Protein AF-A0A8S9BD36-F1 (afdb_monomer)

Structure (mmCIF, N/CA/C/O backbone):
data_AF-A0A8S9BD36-F1
#
_entry.id   AF-A0A8S9BD36-F1
#
loop_
_atom_site.group_PDB
_atom_site.id
_atom_site.type_symbol
_atom_site.label_atom_id
_atom_site.label_alt_id
_atom_site.label_comp_id
_atom_site.label_asym_id
_atom_site.label_entity_id
_atom_site.label_seq_id
_atom_site.pdbx_PDB_ins_code
_atom_site.Cartn_x
_atom_site.Cartn_y
_atom_site.Cartn_z
_atom_site.occupancy
_atom_site.B_iso_or_equiv
_atom_site.auth_seq_id
_atom_site.auth_comp_id
_atom_site.auth_asym_id
_atom_site.auth_atom_id
_atom_site.pdbx_PDB_model_num
ATOM 1 N N . MET A 1 1 ? -3.214 -12.493 -10.669 1.00 95.31 1 MET A N 1
ATOM 2 C CA . MET A 1 1 ? -3.649 -11.275 -11.390 1.00 95.31 1 MET A CA 1
ATOM 3 C C . MET A 1 1 ? -2.400 -10.471 -11.680 1.00 95.31 1 MET A C 1
ATOM 5 O O . MET A 1 1 ? -1.773 -10.059 -10.720 1.00 95.31 1 MET A O 1
ATOM 9 N N . GLY A 1 2 ? -1.990 -10.331 -12.939 1.00 96.06 2 GLY A N 1
ATOM 10 C CA . GLY A 1 2 ? -0.708 -9.710 -13.291 1.00 96.06 2 GLY A CA 1
ATOM 11 C C . GLY A 1 2 ? -0.803 -8.837 -14.532 1.00 96.06 2 GLY A C 1
ATOM 12 O O . GLY A 1 2 ? -1.878 -8.707 -15.117 1.00 96.06 2 GLY A O 1
ATOM 13 N N . VAL A 1 3 ? 0.332 -8.258 -14.896 1.00 98.19 3 VAL A N 1
ATOM 14 C CA . VAL A 1 3 ? 0.498 -7.341 -16.030 1.00 98.19 3 VAL A CA 1
ATOM 15 C C . VAL A 1 3 ? 1.067 -8.064 -17.254 1.00 98.19 3 VAL A C 1
ATOM 17 O O . VAL A 1 3 ? 1.580 -9.180 -17.141 1.00 98.19 3 VAL A O 1
ATOM 20 N N . ASP A 1 4 ? 1.010 -7.441 -18.430 1.00 98.25 4 ASP A N 1
ATOM 21 C CA . ASP A 1 4 ? 1.787 -7.923 -19.574 1.00 98.25 4 ASP A CA 1
ATOM 22 C C . ASP A 1 4 ? 3.290 -7.755 -19.314 1.00 98.25 4 ASP A C 1
ATOM 24 O O . ASP A 1 4 ? 3.769 -6.650 -19.064 1.00 98.25 4 ASP A O 1
ATOM 28 N N . TYR A 1 5 ? 4.042 -8.843 -19.460 1.00 98.19 5 TYR A N 1
ATOM 29 C CA . TYR A 1 5 ? 5.500 -8.886 -19.316 1.00 98.19 5 TYR A CA 1
ATOM 30 C C . TYR A 1 5 ? 6.206 -9.412 -20.575 1.00 98.19 5 TYR A C 1
ATOM 32 O O . TYR A 1 5 ? 7.366 -9.823 -20.531 1.00 98.19 5 TYR A O 1
ATOM 40 N N . THR A 1 6 ? 5.521 -9.401 -21.722 1.00 98.25 6 THR A N 1
ATOM 41 C CA . THR A 1 6 ? 6.050 -9.938 -22.987 1.00 98.25 6 THR A CA 1
ATOM 42 C C . THR A 1 6 ? 6.105 -8.913 -24.115 1.00 98.25 6 THR A C 1
ATOM 44 O O . THR A 1 6 ? 7.008 -8.985 -24.951 1.00 98.25 6 THR A O 1
ATOM 47 N N . THR A 1 7 ? 5.202 -7.929 -24.138 1.00 97.69 7 THR A N 1
ATOM 48 C CA . THR A 1 7 ? 5.108 -6.984 -25.258 1.00 97.69 7 THR A CA 1
ATOM 49 C C . THR A 1 7 ? 6.071 -5.814 -25.090 1.00 97.69 7 THR A C 1
ATOM 51 O O . THR A 1 7 ? 6.016 -5.064 -24.110 1.00 97.69 7 THR A O 1
ATOM 54 N N . VAL A 1 8 ? 6.944 -5.628 -26.082 1.00 97.56 8 VAL A N 1
ATOM 55 C CA . VAL A 1 8 ? 7.723 -4.394 -26.248 1.00 97.56 8 VAL A CA 1
ATOM 56 C C . VAL A 1 8 ? 6.816 -3.338 -26.875 1.00 97.56 8 VAL A C 1
ATOM 58 O O . VAL A 1 8 ? 6.211 -3.577 -27.921 1.00 97.56 8 VAL A O 1
ATOM 61 N N . LEU A 1 9 ? 6.729 -2.170 -26.247 1.00 97.19 9 LEU A N 1
ATOM 62 C CA . LEU A 1 9 ? 5.892 -1.057 -26.689 1.00 97.19 9 LEU A CA 1
ATOM 63 C C . LEU A 1 9 ? 6.740 0.056 -27.310 1.00 97.19 9 LEU A C 1
ATOM 65 O O . LEU A 1 9 ? 7.943 0.145 -27.087 1.00 97.19 9 LEU A O 1
ATOM 69 N N . ASN A 1 10 ? 6.094 0.942 -28.069 1.00 94.44 10 ASN A N 1
ATOM 70 C CA . ASN A 1 10 ? 6.698 2.209 -28.472 1.00 94.44 10 ASN A CA 1
ATOM 71 C C . ASN A 1 10 ? 6.536 3.224 -27.321 1.00 94.44 10 ASN A C 1
ATOM 73 O O . ASN A 1 10 ? 5.391 3.589 -27.040 1.00 94.44 10 ASN A O 1
ATOM 77 N N . PRO A 1 11 ? 7.622 3.745 -26.713 1.00 89.38 11 PRO A N 1
ATOM 78 C CA . PRO A 1 11 ? 7.540 4.723 -25.620 1.00 89.38 11 PRO A CA 1
ATOM 79 C C . PRO A 1 11 ? 6.748 5.992 -25.965 1.00 89.38 11 PRO A C 1
ATOM 81 O O . PRO A 1 11 ? 6.192 6.639 -25.085 1.00 89.38 11 PRO A O 1
ATOM 84 N N . ASN A 1 12 ? 6.674 6.340 -27.253 1.00 89.12 12 ASN A N 1
ATOM 85 C CA . ASN A 1 12 ? 5.956 7.511 -27.761 1.00 89.12 12 ASN A CA 1
ATOM 86 C C . ASN A 1 12 ? 4.618 7.141 -28.429 1.00 89.12 12 ASN A C 1
ATOM 88 O O . ASN A 1 12 ? 4.004 7.971 -29.094 1.00 89.12 12 ASN A O 1
ATOM 92 N N . GLY A 1 13 ? 4.184 5.881 -28.313 1.00 84.31 13 GLY A N 1
ATOM 93 C CA . GLY A 1 13 ? 3.000 5.350 -28.992 1.00 84.31 13 GLY A CA 1
ATOM 94 C C . GLY A 1 13 ? 1.670 5.662 -28.302 1.00 84.31 13 GLY A C 1
ATOM 95 O O . GLY A 1 13 ? 0.624 5.328 -28.848 1.00 84.31 13 GLY A O 1
ATOM 96 N N . GLY A 1 14 ? 1.695 6.260 -27.106 1.00 79.75 14 GLY A N 1
ATOM 97 C CA . GLY A 1 14 ? 0.505 6.620 -26.323 1.00 79.75 14 GLY A CA 1
ATOM 98 C C . GLY A 1 14 ? -0.211 5.450 -25.633 1.00 79.75 14 GLY A C 1
ATOM 99 O O . GLY A 1 14 ? -1.039 5.688 -24.759 1.00 79.75 14 GLY A O 1
ATOM 100 N N . LEU A 1 15 ? 0.113 4.202 -25.983 1.00 86.94 15 LEU A N 1
ATOM 101 C CA . LEU A 1 15 ? -0.385 3.002 -25.307 1.00 86.94 15 LEU A CA 1
ATOM 102 C C . LEU A 1 15 ? 0.502 2.652 -24.106 1.00 86.94 15 LEU A C 1
ATOM 104 O O . LEU A 1 15 ? 1.726 2.600 -24.228 1.00 86.94 15 LEU A O 1
ATOM 108 N N . GLY A 1 16 ? -0.130 2.404 -22.958 1.00 94.94 16 GLY A N 1
ATOM 109 C CA . GLY A 1 16 ? 0.529 1.886 -21.759 1.00 94.94 16 GLY A CA 1
ATOM 110 C C . GLY A 1 16 ? 0.666 0.363 -21.779 1.00 94.94 16 GLY A C 1
ATOM 111 O O . GLY A 1 16 ? 0.081 -0.314 -22.620 1.00 94.94 16 GLY A O 1
ATOM 112 N N . ARG A 1 17 ? 1.442 -0.170 -20.831 1.00 97.38 17 ARG A N 1
ATOM 113 C CA . ARG A 1 17 ? 1.557 -1.614 -20.590 1.00 97.38 17 ARG A CA 1
ATOM 114 C C . ARG A 1 17 ? 0.242 -2.166 -20.056 1.00 97.38 17 ARG A C 1
ATOM 116 O O . ARG A 1 17 ? -0.309 -1.615 -19.104 1.00 97.38 17 ARG A O 1
ATOM 123 N N . ASP A 1 18 ? -0.233 -3.249 -20.667 1.00 98.19 18 ASP A N 1
ATOM 124 C CA . ASP A 1 18 ? -1.498 -3.872 -20.291 1.00 98.19 18 ASP A CA 1
ATOM 125 C C . ASP A 1 18 ? -1.466 -4.333 -18.830 1.00 98.19 18 ASP A C 1
ATOM 127 O O . ASP A 1 18 ? -0.523 -4.979 -18.364 1.00 98.19 18 ASP A O 1
ATOM 131 N N . SER A 1 19 ? -2.529 -3.990 -18.111 1.00 98.31 19 SER A N 1
ATOM 132 C CA . SER A 1 19 ? -2.738 -4.305 -16.703 1.00 98.31 19 SER A CA 1
ATOM 133 C C . SER A 1 19 ? -4.237 -4.335 -16.406 1.00 98.31 19 SER A C 1
ATOM 135 O O . SER A 1 19 ? -5.072 -4.113 -17.286 1.00 98.31 19 SER A O 1
ATOM 137 N N . VAL A 1 20 ? -4.597 -4.617 -15.159 1.00 97.88 20 VAL A N 1
ATOM 138 C CA . VAL A 1 20 ? -5.981 -4.629 -14.698 1.00 97.88 20 VAL A CA 1
ATOM 139 C C . VAL A 1 20 ? -6.155 -3.774 -13.452 1.00 97.88 20 VAL A C 1
ATOM 141 O O . VAL A 1 20 ? -5.286 -3.717 -12.586 1.00 97.88 20 VAL A O 1
ATOM 144 N N . ARG A 1 21 ? -7.336 -3.165 -13.355 1.00 98.44 21 ARG A N 1
ATOM 145 C CA . ARG A 1 21 ? -7.877 -2.572 -12.135 1.00 98.44 21 ARG A CA 1
ATOM 146 C C . ARG A 1 21 ? -9.173 -3.291 -11.805 1.00 98.44 21 ARG A C 1
ATOM 148 O O . ARG A 1 21 ? -10.124 -3.243 -12.584 1.00 98.44 21 ARG A O 1
ATOM 155 N N . ILE A 1 22 ? -9.203 -3.977 -10.670 1.00 98.25 22 ILE A N 1
ATOM 156 C CA . ILE A 1 22 ? -10.373 -4.715 -10.201 1.00 98.25 22 ILE A CA 1
ATOM 157 C C . ILE A 1 22 ? -10.972 -3.965 -9.024 1.00 98.25 22 ILE A C 1
ATOM 159 O O . ILE A 1 22 ? -10.307 -3.768 -8.014 1.00 98.25 22 ILE A O 1
ATOM 163 N N . THR A 1 23 ? -12.245 -3.604 -9.145 1.00 98.56 23 THR A N 1
ATOM 164 C CA . THR A 1 23 ? -13.023 -2.967 -8.081 1.00 98.56 23 THR A CA 1
ATOM 165 C C . THR A 1 23 ? -14.134 -3.907 -7.630 1.00 98.56 23 THR A C 1
ATOM 167 O O . THR A 1 23 ? -14.815 -4.529 -8.447 1.00 98.56 23 THR A O 1
ATOM 170 N N . SER A 1 24 ? -14.331 -4.037 -6.322 1.00 98.56 24 SER A N 1
ATOM 171 C CA . SER A 1 24 ? -15.411 -4.847 -5.770 1.00 98.56 24 SER A CA 1
ATOM 172 C C . SER A 1 24 ? -16.785 -4.262 -6.099 1.00 98.56 24 SER A C 1
ATOM 174 O O . SER A 1 24 ? -17.015 -3.064 -5.985 1.00 98.56 24 SER A O 1
ATOM 176 N N . ASN A 1 25 ? -17.763 -5.121 -6.392 1.00 97.56 25 ASN A N 1
ATOM 177 C CA . ASN A 1 25 ? -19.145 -4.667 -6.594 1.00 97.56 25 ASN A CA 1
ATOM 178 C C . ASN A 1 25 ? -19.765 -4.092 -5.312 1.00 97.56 25 ASN A C 1
ATOM 180 O O . ASN A 1 25 ? -20.533 -3.136 -5.358 1.00 97.56 25 ASN A O 1
ATOM 184 N N . LYS A 1 26 ? -19.450 -4.696 -4.160 1.00 97.75 26 LYS A N 1
ATOM 185 C CA . LYS A 1 26 ? -19.933 -4.238 -2.857 1.00 97.75 26 LYS A CA 1
ATOM 186 C C . LYS A 1 26 ? -19.074 -3.077 -2.358 1.00 97.75 26 LYS A C 1
ATOM 188 O O . LYS A 1 26 ? -17.865 -3.071 -2.579 1.00 97.75 26 LYS A O 1
ATOM 193 N N . ALA A 1 27 ? -19.728 -2.150 -1.668 1.00 97.25 27 ALA A N 1
ATOM 194 C CA . ALA A 1 27 ? -19.108 -1.107 -0.871 1.00 97.25 27 ALA A CA 1
ATOM 195 C C . ALA A 1 27 ? -19.310 -1.387 0.628 1.00 97.25 27 ALA A C 1
ATOM 197 O O . ALA A 1 27 ? -20.302 -2.014 1.021 1.00 97.25 27 ALA A O 1
ATOM 198 N N . TRP A 1 28 ? -18.387 -0.911 1.459 1.00 96.88 28 TRP A N 1
ATOM 199 C CA . TRP A 1 28 ? -18.411 -1.086 2.911 1.00 96.88 28 TRP A CA 1
ATOM 200 C C . TRP A 1 28 ? -18.337 0.251 3.645 1.00 96.88 28 TRP A C 1
ATOM 202 O O . TRP A 1 28 ? -17.825 1.245 3.130 1.00 96.88 28 TRP A O 1
ATOM 212 N N . ILE A 1 29 ? -18.877 0.249 4.860 1.00 95.50 29 ILE A N 1
ATOM 213 C CA . ILE A 1 29 ? -18.657 1.269 5.881 1.00 95.50 29 ILE A CA 1
ATOM 214 C C . ILE A 1 29 ? -18.262 0.506 7.133 1.00 95.50 29 ILE A C 1
ATOM 216 O O . ILE A 1 29 ? -19.005 -0.388 7.547 1.00 95.50 29 ILE A O 1
ATOM 220 N N . HIS A 1 30 ? -17.101 0.851 7.688 1.00 96.50 30 HIS A N 1
ATOM 221 C CA . HIS A 1 30 ? -16.469 0.144 8.803 1.00 96.50 30 HIS A CA 1
ATOM 222 C C . HIS A 1 30 ? -16.174 -1.332 8.512 1.00 96.50 30 HIS A C 1
ATOM 224 O O . HIS A 1 30 ? -16.516 -1.899 7.470 1.00 96.50 30 HIS A O 1
ATOM 230 N N . GLY A 1 31 ? -15.538 -1.966 9.489 1.00 96.44 31 GLY A N 1
ATOM 231 C CA . GLY A 1 31 ? -15.282 -3.395 9.512 1.00 96.44 31 GLY A CA 1
ATOM 232 C C . GLY A 1 31 ? -13.799 -3.715 9.532 1.00 96.44 31 GLY A C 1
ATOM 233 O O . GLY A 1 31 ? -12.946 -2.853 9.719 1.00 96.44 31 GLY A O 1
ATOM 234 N N . LEU A 1 32 ? -13.513 -4.996 9.358 1.00 98.50 32 LEU A N 1
ATOM 235 C CA . LEU A 1 32 ? -12.173 -5.550 9.353 1.00 98.50 32 LEU A CA 1
ATOM 236 C C . LEU A 1 32 ? -11.943 -6.255 8.020 1.00 98.50 32 LEU A C 1
ATOM 238 O O . LEU A 1 32 ? -12.581 -7.267 7.725 1.00 98.50 32 LEU A O 1
ATOM 242 N N . VAL A 1 33 ? -11.036 -5.714 7.217 1.00 98.69 33 VAL A N 1
ATOM 243 C CA . VAL A 1 33 ? -10.615 -6.276 5.934 1.00 98.69 33 VAL A CA 1
ATOM 244 C C . VAL A 1 33 ? -9.322 -7.048 6.158 1.00 98.69 33 VAL A C 1
ATOM 246 O O . VAL A 1 33 ? -8.343 -6.482 6.625 1.00 98.69 33 VAL A O 1
ATOM 249 N N . ILE A 1 34 ? -9.315 -8.340 5.838 1.00 98.88 34 ILE A N 1
ATOM 250 C CA . ILE A 1 34 ? -8.144 -9.213 5.950 1.00 98.88 34 ILE A CA 1
ATOM 251 C C . ILE A 1 34 ? -7.797 -9.745 4.568 1.00 98.88 34 ILE A C 1
ATOM 253 O O . ILE A 1 34 ? -8.598 -10.452 3.950 1.00 98.88 34 ILE A O 1
ATOM 257 N N . LEU A 1 35 ? -6.588 -9.430 4.125 1.00 98.88 35 LEU A N 1
ATOM 258 C CA . LEU A 1 35 ? -5.998 -9.889 2.882 1.00 98.88 35 LEU A CA 1
ATOM 259 C C . LEU A 1 35 ? -4.798 -10.790 3.191 1.00 98.88 35 LEU A C 1
ATOM 261 O O . LEU A 1 35 ? -3.815 -10.341 3.773 1.00 98.88 35 LEU A O 1
ATOM 265 N N . ASP A 1 36 ? -4.877 -12.048 2.769 1.00 98.81 36 ASP A N 1
ATOM 266 C CA . ASP A 1 36 ? -3.770 -13.003 2.803 1.00 98.81 36 ASP A CA 1
ATOM 267 C C . ASP A 1 36 ? -3.190 -13.148 1.390 1.00 98.81 36 ASP A C 1
ATOM 269 O O . ASP A 1 36 ? -3.896 -13.529 0.445 1.00 98.81 36 ASP A O 1
ATOM 273 N N . LEU A 1 37 ? -1.912 -12.801 1.246 1.00 98.56 37 LEU A N 1
ATOM 274 C CA . LEU A 1 37 ? -1.182 -12.800 -0.016 1.00 98.56 37 LEU A CA 1
ATOM 275 C C . LEU A 1 37 ? -0.026 -13.790 0.046 1.00 98.56 37 LEU A C 1
ATOM 277 O O . LEU A 1 37 ? 0.828 -13.714 0.928 1.00 98.56 37 LEU A O 1
ATOM 281 N N . ALA A 1 38 ? 0.054 -14.642 -0.974 1.00 98.62 38 ALA A N 1
ATOM 282 C CA . ALA A 1 38 ? 1.264 -15.399 -1.270 1.00 98.62 38 ALA A CA 1
ATOM 283 C C . ALA A 1 38 ? 2.282 -14.554 -2.058 1.00 98.62 38 ALA A C 1
ATOM 285 O O . ALA A 1 38 ? 3.480 -14.806 -1.973 1.00 98.62 38 ALA A O 1
ATOM 286 N N . HIS A 1 39 ? 1.806 -13.572 -2.834 1.00 98.81 39 HIS A N 1
ATOM 287 C CA . HIS A 1 39 ? 2.636 -12.717 -3.684 1.00 98.81 39 HIS A CA 1
ATOM 288 C C . HIS A 1 39 ? 1.939 -11.376 -3.967 1.00 98.81 39 HIS A C 1
ATOM 290 O O . HIS A 1 39 ? 0.722 -11.344 -4.174 1.00 98.81 39 HIS A O 1
ATOM 296 N N . MET A 1 40 ? 2.703 -10.292 -4.038 1.00 98.88 40 MET A N 1
ATOM 297 C CA . MET A 1 40 ? 2.297 -8.987 -4.578 1.00 98.88 40 MET A CA 1
ATOM 298 C C . MET A 1 40 ? 3.246 -8.580 -5.712 1.00 98.88 40 MET A C 1
ATOM 300 O O . MET A 1 40 ? 4.318 -9.169 -5.814 1.00 98.88 40 MET A O 1
ATOM 304 N N . PRO A 1 41 ? 2.914 -7.604 -6.570 1.00 98.75 41 PRO A N 1
ATOM 305 C CA . PRO A 1 41 ? 3.860 -7.128 -7.570 1.00 98.75 41 PRO A CA 1
ATOM 306 C C . PRO A 1 41 ? 5.204 -6.755 -6.928 1.00 98.75 41 PRO A C 1
ATOM 308 O O . PRO A 1 41 ? 5.242 -6.124 -5.871 1.00 98.75 41 PRO A O 1
ATOM 311 N N . SER A 1 42 ? 6.287 -7.246 -7.527 1.00 97.94 42 SER A N 1
ATOM 312 C CA . SER A 1 42 ? 7.647 -7.106 -7.008 1.00 97.94 42 SER A CA 1
ATOM 313 C C . SER A 1 42 ? 8.152 -5.660 -7.050 1.00 97.94 42 SER A C 1
ATOM 315 O O . SER A 1 42 ? 7.485 -4.741 -7.523 1.00 97.94 42 SER A O 1
ATOM 317 N N . THR A 1 43 ? 9.354 -5.448 -6.514 1.00 97.69 43 THR A N 1
ATOM 318 C CA . THR A 1 43 ? 10.040 -4.152 -6.521 1.00 97.69 43 THR A CA 1
ATOM 319 C C . THR A 1 43 ? 10.608 -3.863 -7.919 1.00 97.69 43 THR A C 1
ATOM 321 O O . THR A 1 43 ? 11.813 -3.975 -8.160 1.00 97.69 43 THR A O 1
ATOM 324 N N . ASP A 1 44 ? 9.717 -3.528 -8.854 1.00 96.75 44 ASP A N 1
ATOM 325 C CA . ASP A 1 44 ? 10.033 -3.354 -10.269 1.00 96.75 44 ASP A CA 1
ATOM 326 C C . ASP A 1 44 ? 10.019 -1.872 -10.661 1.00 96.75 44 ASP A C 1
ATOM 328 O O . ASP A 1 44 ? 9.030 -1.157 -10.475 1.00 96.75 44 ASP A O 1
ATOM 332 N N . CYS A 1 45 ? 11.114 -1.395 -11.259 1.00 98.56 45 CYS A N 1
ATOM 333 C CA . CYS A 1 45 ? 11.227 -0.005 -11.694 1.00 98.56 45 CYS A CA 1
ATOM 334 C C . CYS A 1 45 ? 10.105 0.391 -12.659 1.00 98.56 45 CYS A C 1
ATOM 336 O O . CYS A 1 45 ? 9.908 -0.235 -13.700 1.00 98.56 45 CYS A O 1
ATOM 338 N N . GLY A 1 46 ? 9.402 1.471 -12.322 1.00 98.44 46 GLY A N 1
ATOM 339 C CA . GLY A 1 46 ? 8.262 1.988 -13.065 1.00 98.44 46 GLY A CA 1
ATOM 340 C C . GLY A 1 46 ? 6.914 1.389 -12.672 1.00 98.44 46 GLY A C 1
ATOM 341 O O . GLY A 1 46 ? 5.902 1.925 -13.115 1.00 98.44 46 GLY A O 1
ATOM 342 N N . SER A 1 47 ? 6.873 0.335 -11.851 1.00 98.38 47 SER A N 1
ATOM 343 C CA . SER A 1 47 ? 5.621 -0.207 -11.312 1.00 98.38 47 SER A CA 1
ATOM 344 C C . SER A 1 47 ? 5.059 0.663 -10.181 1.00 98.38 47 SER A C 1
ATOM 346 O O . SER A 1 47 ? 5.806 1.317 -9.446 1.00 98.38 47 SER A O 1
ATOM 348 N N . TRP A 1 48 ? 3.732 0.661 -10.066 1.00 98.69 48 TRP A N 1
ATOM 349 C CA . TRP A 1 48 ? 2.966 1.259 -8.975 1.00 98.69 48 TRP A CA 1
ATOM 350 C C . TRP A 1 48 ? 1.762 0.357 -8.656 1.00 98.69 48 TRP A C 1
ATOM 352 O O . TRP A 1 48 ? 0.678 0.526 -9.220 1.00 98.69 48 TRP A O 1
ATOM 362 N N . PRO A 1 49 ? 1.957 -0.685 -7.836 1.00 98.75 49 PRO A N 1
ATOM 363 C CA . PRO A 1 49 ? 0.881 -1.555 -7.386 1.00 98.75 49 PRO A CA 1
ATOM 364 C C . PRO A 1 49 ? 0.174 -1.001 -6.148 1.00 98.75 49 PRO A C 1
ATOM 366 O O . PRO A 1 49 ? 0.821 -0.475 -5.239 1.00 98.75 49 PRO A O 1
ATOM 369 N N . ALA A 1 50 ? -1.143 -1.205 -6.094 1.00 98.81 50 ALA A N 1
ATOM 370 C CA . ALA A 1 50 ? -1.966 -0.791 -4.968 1.00 98.81 50 ALA A CA 1
ATOM 371 C C . ALA A 1 50 ? -3.024 -1.846 -4.589 1.00 98.81 50 ALA A C 1
ATOM 373 O O . ALA A 1 50 ? -3.715 -2.406 -5.448 1.00 98.81 50 ALA A O 1
ATOM 374 N N . PHE A 1 51 ? -3.179 -2.079 -3.283 1.00 98.94 51 PHE A N 1
ATOM 375 C CA . PHE A 1 51 ? -4.376 -2.654 -2.667 1.00 98.94 51 PHE A CA 1
ATOM 376 C C . PHE A 1 51 ? -4.960 -1.625 -1.704 1.00 98.94 51 PHE A C 1
ATOM 378 O O . PHE A 1 51 ? -4.341 -1.264 -0.701 1.00 98.94 51 PHE A O 1
ATOM 385 N N . TRP A 1 52 ? -6.156 -1.154 -2.023 1.00 98.81 52 TRP A N 1
ATOM 386 C CA . TRP A 1 52 ? -6.699 0.061 -1.436 1.00 98.81 52 TRP A CA 1
ATOM 387 C C . TRP A 1 52 ? -8.223 0.046 -1.438 1.00 98.81 52 TRP A C 1
ATOM 389 O O . TRP A 1 52 ? -8.873 -0.887 -1.924 1.00 98.81 52 TRP A O 1
ATOM 399 N N . MET A 1 53 ? -8.813 1.067 -0.832 1.00 98.69 53 MET A N 1
ATOM 400 C CA . MET A 1 53 ? -10.251 1.229 -0.725 1.00 98.69 53 MET A CA 1
ATOM 401 C C . MET A 1 53 ? -10.653 2.657 -1.066 1.00 98.69 53 MET A C 1
ATOM 403 O O . MET A 1 53 ? -10.194 3.599 -0.430 1.00 98.69 53 MET A O 1
ATOM 407 N N . MET A 1 54 ? -11.596 2.821 -1.989 1.00 97.94 54 MET A N 1
ATOM 408 C CA . MET A 1 54 ? -11.992 4.130 -2.513 1.00 97.94 54 MET A CA 1
ATOM 409 C C . MET A 1 54 ? -13.475 4.397 -2.278 1.00 97.94 54 MET A C 1
ATOM 411 O O . MET A 1 54 ? -14.315 3.574 -2.659 1.00 97.94 54 MET A O 1
ATOM 415 N N . GLY A 1 55 ? -13.792 5.537 -1.667 1.00 98.00 55 GLY A N 1
ATOM 416 C CA . GLY A 1 55 ? -15.155 6.041 -1.547 1.00 98.00 55 GLY A CA 1
ATOM 417 C C . GLY A 1 55 ? -15.618 6.801 -2.800 1.00 98.00 55 GLY A C 1
ATOM 418 O O . GLY A 1 55 ? -14.841 7.057 -3.723 1.00 98.00 55 GLY A O 1
ATOM 419 N N . PRO A 1 56 ? -16.906 7.166 -2.880 1.00 96.69 56 PRO A N 1
ATOM 420 C CA . PRO A 1 56 ? -17.441 7.935 -3.999 1.00 96.69 56 PRO A CA 1
ATOM 421 C C . PRO A 1 56 ? -16.997 9.407 -3.941 1.00 96.69 56 PRO A C 1
ATOM 423 O O . PRO A 1 56 ? -16.623 9.917 -2.891 1.00 96.69 56 PRO A O 1
ATOM 426 N N . ASN A 1 57 ? -17.126 10.138 -5.053 1.00 95.19 57 ASN A N 1
ATOM 427 C CA . ASN A 1 57 ? -16.884 11.592 -5.112 1.00 95.19 57 ASN A CA 1
ATOM 428 C C . ASN A 1 57 ? -15.501 12.010 -4.580 1.00 95.19 57 ASN A C 1
ATOM 430 O O . ASN A 1 57 ? -15.400 12.936 -3.774 1.00 95.19 57 ASN A O 1
ATOM 434 N N . TRP A 1 58 ? -14.448 11.305 -4.994 1.00 94.94 58 TRP A N 1
ATOM 435 C CA . TRP A 1 58 ? -13.080 11.586 -4.561 1.00 94.94 58 TRP A CA 1
ATOM 436 C C . TRP A 1 58 ? -12.718 13.086 -4.687 1.00 94.94 58 TRP A C 1
ATOM 438 O O . TRP A 1 58 ? -13.082 13.705 -5.695 1.00 94.94 58 TRP A O 1
ATOM 448 N N . PRO A 1 59 ? -12.042 13.689 -3.684 1.00 94.25 59 PRO A N 1
ATOM 449 C CA . PRO A 1 59 ? -11.550 13.074 -2.441 1.00 94.25 59 PRO A CA 1
ATOM 450 C C . PRO A 1 59 ? -12.561 13.121 -1.275 1.00 94.25 59 PRO A C 1
ATOM 452 O O . PRO A 1 59 ? -12.226 12.774 -0.145 1.00 94.25 59 PRO A O 1
ATOM 455 N N . ALA A 1 60 ? -13.803 13.563 -1.503 1.00 95.62 60 ALA A N 1
ATOM 456 C CA . ALA A 1 60 ? -14.781 13.788 -0.434 1.00 95.62 60 ALA A CA 1
ATOM 457 C C . ALA A 1 60 ? -15.311 12.501 0.220 1.00 95.62 60 ALA A C 1
ATOM 459 O O . ALA A 1 60 ? -15.788 12.568 1.350 1.00 95.62 60 ALA A O 1
ATOM 460 N N . GLY A 1 61 ? -15.282 11.363 -0.481 1.00 97.06 61 GLY A N 1
ATOM 461 C CA . GLY A 1 61 ? -15.583 10.044 0.092 1.00 97.06 61 GLY A CA 1
ATOM 462 C C . GLY A 1 61 ? -14.369 9.289 0.610 1.00 97.06 61 GLY A C 1
ATOM 463 O O . GLY A 1 61 ? -14.538 8.176 1.095 1.00 97.06 61 GLY A O 1
ATOM 464 N N . GLY A 1 62 ? -13.183 9.889 0.508 1.00 98.19 62 GLY A N 1
ATOM 465 C CA . GLY A 1 62 ? -11.945 9.355 1.045 1.00 98.19 62 GLY A CA 1
ATOM 466 C C . GLY A 1 62 ? -11.315 8.225 0.228 1.00 98.19 62 GLY 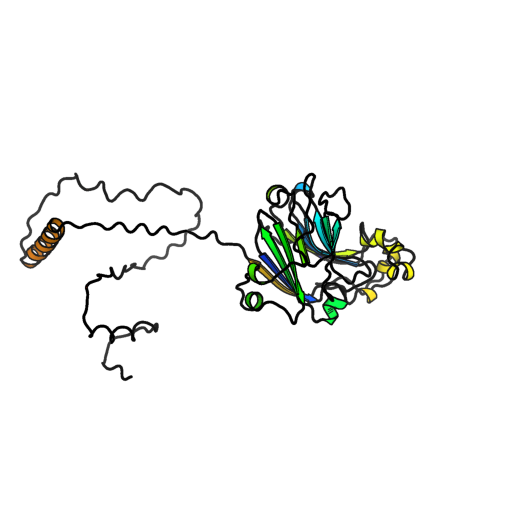A C 1
ATOM 467 O O . GLY A 1 62 ? -11.944 7.563 -0.603 1.00 98.19 62 GLY A O 1
ATOM 468 N N . GLU A 1 63 ? -10.046 7.986 0.526 1.00 98.62 63 GLU A N 1
ATOM 469 C CA . GLU A 1 63 ? -9.208 6.916 -0.012 1.00 98.62 63 GLU A CA 1
ATOM 470 C C . GLU A 1 63 ? -8.368 6.316 1.118 1.00 98.62 63 GLU A C 1
ATOM 472 O O . GLU A 1 63 ? -7.897 7.048 1.991 1.00 98.62 63 GLU A O 1
ATOM 477 N N . ILE A 1 64 ? -8.232 4.991 1.132 1.00 98.81 64 ILE A N 1
ATOM 478 C CA . ILE A 1 64 ? -7.464 4.246 2.134 1.00 98.81 64 ILE A CA 1
ATOM 479 C C . ILE A 1 64 ? -6.505 3.310 1.399 1.00 98.81 64 ILE A C 1
ATOM 481 O O . ILE A 1 64 ? -6.936 2.266 0.897 1.00 98.81 64 ILE A O 1
ATOM 485 N N . ASP A 1 65 ? -5.218 3.631 1.402 1.00 98.81 65 ASP A N 1
ATOM 486 C CA . ASP A 1 65 ? -4.181 2.825 0.761 1.00 98.81 65 ASP A CA 1
ATOM 487 C C . ASP A 1 65 ? -3.579 1.877 1.788 1.00 98.81 65 ASP A C 1
ATOM 489 O O . ASP A 1 65 ? -2.917 2.282 2.744 1.00 98.81 65 ASP A O 1
ATOM 493 N N . ILE A 1 66 ? -3.871 0.585 1.635 1.00 98.94 66 ILE A N 1
ATOM 494 C CA . ILE A 1 66 ? -3.482 -0.445 2.606 1.00 98.94 66 ILE A CA 1
ATOM 495 C C . ILE A 1 66 ? -2.114 -1.014 2.227 1.00 98.94 66 ILE A C 1
ATOM 497 O O . ILE A 1 66 ? -1.265 -1.230 3.097 1.00 98.94 66 ILE A O 1
ATOM 501 N N . ILE A 1 67 ? -1.904 -1.261 0.933 1.00 98.94 67 ILE A N 1
ATOM 502 C CA . ILE A 1 67 ? -0.610 -1.623 0.358 1.00 98.94 67 ILE A CA 1
ATOM 503 C C . ILE A 1 67 ? -0.359 -0.715 -0.836 1.00 98.94 67 ILE A C 1
ATOM 505 O O . ILE A 1 67 ? -1.113 -0.790 -1.803 1.00 98.94 67 ILE A O 1
ATOM 509 N N . GLU A 1 68 ? 0.699 0.084 -0.791 1.00 98.75 68 GLU A N 1
ATOM 510 C CA . GLU A 1 68 ? 1.082 0.965 -1.884 1.00 98.75 68 GLU A CA 1
ATOM 511 C C . GLU A 1 68 ? 2.586 1.262 -1.874 1.00 98.75 68 GLU A C 1
ATOM 513 O O . GLU A 1 68 ? 3.252 1.328 -0.836 1.00 98.75 68 GLU A O 1
ATOM 518 N N . GLY A 1 69 ? 3.136 1.432 -3.069 1.00 98.38 69 GLY A N 1
ATOM 519 C CA . GLY A 1 69 ? 4.517 1.828 -3.272 1.00 98.38 69 GLY A CA 1
ATOM 520 C C . GLY A 1 69 ? 4.837 1.959 -4.752 1.00 98.38 69 GLY A C 1
ATOM 521 O O . GLY A 1 69 ? 4.024 1.621 -5.614 1.00 98.38 69 GLY A O 1
ATOM 522 N N . VAL A 1 70 ? 6.034 2.460 -5.040 1.00 98.62 70 VAL A N 1
ATOM 523 C CA . VAL A 1 70 ? 6.489 2.714 -6.406 1.00 98.62 70 VAL A CA 1
ATOM 524 C C . VAL A 1 70 ? 7.931 2.275 -6.597 1.00 98.62 70 VAL A C 1
ATOM 526 O O . VAL A 1 70 ? 8.727 2.301 -5.657 1.00 98.62 70 VAL A O 1
ATOM 529 N N . ASN A 1 71 ? 8.293 1.966 -7.840 1.00 98.56 71 ASN A N 1
ATOM 530 C CA . ASN A 1 71 ? 9.684 1.808 -8.263 1.00 98.56 71 ASN A CA 1
ATOM 531 C C . ASN A 1 71 ? 10.481 0.828 -7.376 1.00 98.56 71 ASN A C 1
ATOM 533 O O . ASN A 1 71 ? 10.112 -0.338 -7.258 1.00 98.56 71 ASN A O 1
ATOM 537 N N . SER A 1 72 ? 11.592 1.283 -6.778 1.00 98.06 72 SER A N 1
ATOM 538 C CA . SER A 1 72 ? 12.479 0.446 -5.970 1.00 98.06 72 SER A CA 1
ATOM 539 C C . SER A 1 72 ? 12.082 0.339 -4.488 1.00 98.06 72 SER A C 1
ATOM 541 O O . SER A 1 72 ? 12.874 -0.143 -3.671 1.00 98.06 72 SER A O 1
ATOM 543 N N . ASN A 1 73 ? 10.860 0.747 -4.118 1.00 98.00 73 ASN A N 1
ATOM 544 C CA . ASN A 1 73 ? 10.372 0.624 -2.746 1.00 98.00 73 ASN A CA 1
ATOM 545 C C . ASN A 1 73 ? 10.407 -0.834 -2.259 1.00 98.00 73 ASN A C 1
ATOM 547 O O . ASN A 1 73 ? 10.002 -1.776 -2.942 1.00 98.00 73 ASN A O 1
ATOM 551 N N . THR A 1 74 ? 10.881 -1.007 -1.026 1.00 97.50 74 THR A N 1
ATOM 552 C CA . THR A 1 74 ? 11.001 -2.309 -0.338 1.00 97.50 74 THR A CA 1
ATOM 553 C C . THR A 1 74 ? 10.213 -2.365 0.969 1.00 97.50 74 THR A C 1
ATOM 555 O O . THR A 1 74 ? 10.135 -3.413 1.611 1.00 97.50 74 THR A O 1
ATOM 558 N N . VAL A 1 75 ? 9.615 -1.240 1.353 1.00 97.69 75 VAL A N 1
ATOM 559 C CA . VAL A 1 75 ? 8.713 -1.110 2.492 1.00 97.69 75 VAL A CA 1
ATOM 560 C C . VAL A 1 75 ? 7.413 -0.485 2.018 1.00 97.69 75 VAL A C 1
ATOM 562 O O . VAL A 1 75 ? 7.404 0.317 1.085 1.00 97.69 75 VAL A O 1
ATOM 565 N N . ASN A 1 76 ? 6.323 -0.879 2.659 1.00 98.75 76 ASN A N 1
ATOM 566 C CA . ASN A 1 76 ? 4.992 -0.425 2.305 1.00 98.75 76 ASN A CA 1
ATOM 567 C C . ASN A 1 76 ? 4.743 1.005 2.801 1.00 98.75 76 ASN A C 1
ATOM 569 O O . ASN A 1 76 ? 5.136 1.347 3.923 1.00 98.75 76 ASN A O 1
ATOM 573 N N . GLN A 1 77 ? 4.029 1.797 2.005 1.00 98.56 77 GLN A N 1
ATOM 574 C CA . GLN A 1 77 ? 3.424 3.049 2.443 1.00 98.56 77 GLN A CA 1
ATOM 575 C C . GLN A 1 77 ? 1.925 2.830 2.645 1.00 98.56 77 GLN A C 1
ATOM 577 O O . GLN A 1 77 ? 1.254 2.255 1.797 1.00 98.56 77 GLN A O 1
ATOM 582 N N . ILE A 1 78 ? 1.420 3.255 3.800 1.00 98.81 78 ILE A N 1
ATOM 583 C CA . ILE A 1 78 ? -0.009 3.241 4.121 1.00 98.81 78 ILE A CA 1
ATOM 584 C C . ILE A 1 78 ? -0.442 4.699 4.178 1.00 98.81 78 ILE A C 1
ATOM 586 O O . ILE A 1 78 ? 0.153 5.461 4.948 1.00 98.81 78 ILE A O 1
ATOM 590 N N . SER A 1 79 ? -1.451 5.084 3.404 1.00 98.62 79 SER A N 1
ATOM 591 C CA . SER A 1 79 ? -1.921 6.469 3.312 1.00 98.62 79 SER A CA 1
ATOM 592 C C . SER A 1 79 ? -3.433 6.596 3.407 1.00 98.62 79 SER A C 1
ATOM 594 O O . SER A 1 79 ? -4.177 5.645 3.170 1.00 98.62 79 SER A O 1
ATOM 596 N N . LEU A 1 80 ? -3.880 7.786 3.814 1.00 98.62 80 LEU A N 1
ATOM 597 C CA . LEU A 1 80 ? -5.254 8.227 3.617 1.00 98.62 80 LEU A CA 1
ATOM 598 C C . LEU A 1 80 ? -5.285 9.533 2.825 1.00 98.62 80 LEU A C 1
ATOM 600 O O . LEU A 1 80 ? -4.527 10.465 3.127 1.00 98.62 80 LEU A O 1
ATOM 604 N N . HIS A 1 81 ? -6.258 9.635 1.922 1.00 98.38 81 HIS A N 1
ATOM 605 C CA . HIS A 1 81 ? -6.591 10.869 1.216 1.00 98.38 81 HIS A CA 1
ATOM 606 C C . HIS A 1 81 ? -8.031 11.280 1.514 1.00 98.38 81 HIS A C 1
ATOM 608 O O . HIS A 1 81 ? -8.945 10.460 1.559 1.00 98.38 81 HIS A O 1
ATOM 614 N N . THR A 1 82 ? -8.227 12.570 1.757 1.00 97.81 82 THR A N 1
ATOM 615 C CA . THR A 1 82 ? -9.486 13.190 2.183 1.00 97.81 82 THR A CA 1
ATOM 616 C C . THR A 1 82 ? -9.572 14.613 1.632 1.00 97.81 82 THR A C 1
ATOM 618 O O . THR A 1 82 ? -8.595 15.167 1.123 1.00 97.81 82 THR A O 1
ATOM 621 N N . ASN A 1 83 ? -10.738 15.241 1.755 1.00 94.44 83 ASN A N 1
ATOM 622 C CA . ASN A 1 83 ? -10.847 16.699 1.713 1.00 94.44 83 ASN A CA 1
ATOM 623 C C . ASN A 1 83 ? -10.341 17.344 3.027 1.00 94.44 83 ASN A C 1
ATOM 625 O O . ASN A 1 83 ? -9.823 16.677 3.918 1.00 94.44 83 ASN A O 1
ATOM 629 N N . ASP A 1 84 ? -10.463 18.665 3.145 1.00 95.38 84 ASP A N 1
ATOM 630 C CA . ASP A 1 84 ? -9.894 19.437 4.256 1.00 95.38 84 ASP A CA 1
ATOM 631 C C . ASP A 1 84 ? -10.332 18.972 5.658 1.00 95.38 84 ASP A C 1
ATOM 633 O O . ASP A 1 84 ? -11.432 18.463 5.855 1.00 95.38 84 ASP A O 1
ATOM 637 N N . ASN A 1 85 ? -9.516 19.305 6.666 1.00 95.56 85 ASN A N 1
ATOM 638 C CA . ASN A 1 85 ? -9.772 19.093 8.105 1.00 95.56 85 ASN A CA 1
ATOM 639 C C . ASN A 1 85 ? -9.657 17.652 8.639 1.00 95.56 85 ASN A C 1
ATOM 641 O O . ASN A 1 85 ? -10.271 17.327 9.654 1.00 95.56 85 ASN A O 1
ATOM 645 N N . CYS A 1 86 ? -8.805 16.825 8.034 1.00 97.81 86 CYS A N 1
ATOM 646 C CA . CYS A 1 86 ? -8.421 15.528 8.588 1.00 97.81 86 CYS A CA 1
ATOM 647 C C . CYS A 1 86 ? -6.903 15.457 8.824 1.00 97.81 86 CYS A C 1
ATOM 649 O O . CYS A 1 86 ? -6.107 15.610 7.892 1.00 97.81 86 CYS A O 1
ATOM 651 N N . THR A 1 87 ? -6.493 15.231 10.076 1.00 98.25 87 THR A N 1
ATOM 652 C CA . THR A 1 87 ? -5.100 14.916 10.428 1.00 98.25 87 THR A CA 1
ATOM 653 C C . THR A 1 87 ? -5.001 13.726 11.377 1.00 98.25 87 THR A C 1
ATOM 655 O O . THR A 1 87 ? -5.884 13.483 12.204 1.00 98.25 87 THR A O 1
ATOM 658 N N . ILE A 1 88 ? -3.890 12.999 11.282 1.00 98.00 88 ILE A N 1
ATOM 659 C CA . ILE A 1 88 ? -3.542 11.875 12.160 1.00 98.00 88 ILE A CA 1
ATOM 660 C C . ILE A 1 88 ? -2.449 12.284 13.156 1.00 98.00 88 ILE A C 1
ATOM 662 O O . ILE A 1 88 ? -1.669 13.201 12.905 1.00 98.00 88 ILE A O 1
ATOM 666 N N . ALA A 1 89 ? -2.407 11.626 14.314 1.00 97.44 89 ALA A N 1
ATOM 667 C CA . ALA A 1 89 ? -1.550 12.007 15.436 1.00 97.44 89 ALA A CA 1
ATOM 668 C C . ALA A 1 89 ? -0.157 11.356 15.418 1.00 97.44 89 ALA A C 1
ATOM 670 O O . ALA A 1 89 ? 0.751 11.885 16.053 1.00 97.44 89 ALA A O 1
ATOM 671 N N . GLY A 1 90 ? 0.012 10.211 14.745 1.00 93.62 90 GLY A N 1
ATOM 672 C CA . GLY A 1 90 ? 1.306 9.514 14.656 1.00 93.62 90 GLY A CA 1
ATOM 673 C C . GLY A 1 90 ? 1.759 8.911 15.973 1.00 93.62 90 GLY A C 1
ATOM 674 O O . GLY A 1 90 ? 2.913 9.033 16.378 1.00 93.62 90 GLY A O 1
ATOM 675 N N . THR A 1 91 ? 0.812 8.324 16.702 1.00 95.56 91 THR A N 1
ATOM 676 C CA . THR A 1 91 ? 1.052 7.722 18.015 1.00 95.56 91 THR A CA 1
ATOM 677 C C . THR A 1 91 ? 0.448 6.327 18.069 1.00 95.56 91 THR A C 1
ATOM 679 O O . THR A 1 91 ? -0.544 6.046 17.395 1.00 95.56 91 THR A O 1
ATOM 682 N N . SER A 1 92 ? 1.031 5.454 18.896 1.00 97.06 92 SER A N 1
ATOM 683 C CA . SER A 1 92 ? 0.591 4.058 19.052 1.00 97.06 92 SER A CA 1
ATOM 684 C C . SER A 1 92 ? 0.649 3.244 17.753 1.00 97.06 92 SER A C 1
ATOM 686 O O . SER A 1 92 ? -0.257 2.469 17.458 1.00 97.06 92 SER A O 1
ATOM 688 N N . GLU A 1 93 ? 1.736 3.394 17.003 1.00 97.81 93 GLU A N 1
ATOM 689 C CA . GLU A 1 93 ? 2.024 2.652 15.774 1.00 97.81 93 GLU A CA 1
ATOM 690 C C . GLU A 1 93 ? 3.489 2.199 15.738 1.00 97.81 93 GLU A C 1
ATOM 692 O O . GLU A 1 93 ? 4.328 2.718 16.477 1.00 97.81 93 GLU A O 1
ATOM 697 N N . LEU A 1 94 ? 3.783 1.191 14.916 1.00 98.00 94 LEU A N 1
ATOM 698 C CA . LEU A 1 94 ? 5.139 0.687 14.683 1.00 98.00 94 LEU A CA 1
ATOM 699 C C . LEU A 1 94 ? 5.851 1.430 13.554 1.00 98.00 94 LEU A C 1
ATOM 701 O O . LEU A 1 94 ? 7.080 1.459 13.547 1.00 98.00 94 LEU A O 1
ATOM 705 N N . GLY A 1 95 ? 5.099 1.949 12.583 1.00 98.06 95 GLY A N 1
ATOM 706 C CA . GLY A 1 95 ? 5.622 2.636 11.411 1.00 98.06 95 GLY A CA 1
ATOM 707 C C . GLY A 1 95 ? 6.175 4.027 11.708 1.00 98.06 95 GLY A C 1
ATOM 708 O O . GLY A 1 95 ? 6.098 4.541 12.823 1.00 98.06 95 GLY A O 1
ATOM 709 N N . THR A 1 96 ? 6.765 4.623 10.678 1.00 98.06 96 THR A N 1
ATOM 710 C CA . THR A 1 96 ? 7.292 5.986 10.699 1.00 98.06 96 THR A CA 1
ATOM 711 C C . THR A 1 96 ? 6.343 6.899 9.936 1.00 98.06 96 THR A C 1
ATOM 713 O O . THR A 1 96 ? 6.197 6.770 8.719 1.00 98.06 96 THR A O 1
ATOM 716 N N . MET A 1 97 ? 5.719 7.841 10.637 1.00 97.31 97 MET A N 1
ATOM 717 C CA . MET A 1 97 ? 4.914 8.888 10.015 1.00 97.31 97 MET A CA 1
ATOM 718 C C . MET A 1 97 ? 5.752 9.761 9.073 1.00 97.31 97 MET A C 1
ATOM 720 O O . MET A 1 97 ? 6.791 10.293 9.462 1.00 97.31 97 MET A O 1
ATOM 724 N N . ILE A 1 98 ? 5.249 9.949 7.854 1.00 96.56 98 ILE A N 1
ATOM 725 C CA . ILE A 1 98 ? 5.833 10.809 6.818 1.00 96.56 98 ILE A CA 1
ATOM 726 C C . ILE A 1 98 ? 5.098 12.143 6.741 1.00 96.56 98 ILE A C 1
ATOM 728 O O . ILE A 1 98 ? 5.727 13.197 6.677 1.00 96.56 98 ILE A O 1
ATOM 732 N N . ASN A 1 99 ? 3.767 12.102 6.781 1.00 97.06 99 ASN A N 1
ATOM 733 C CA . ASN A 1 99 ? 2.921 13.287 6.737 1.00 97.06 99 ASN A CA 1
ATOM 734 C C . ASN A 1 99 ? 1.677 13.067 7.615 1.00 97.06 99 ASN A C 1
ATOM 736 O O . ASN A 1 99 ? 1.008 12.049 7.447 1.00 97.06 99 ASN A O 1
ATOM 740 N N . PRO A 1 100 ? 1.332 13.985 8.537 1.00 97.81 100 PRO A N 1
ATOM 741 C CA . PRO A 1 100 ? 0.114 13.866 9.337 1.00 97.81 100 PRO A CA 1
ATOM 742 C C . PRO A 1 100 ? -1.150 14.400 8.644 1.00 97.81 100 PRO A C 1
ATOM 744 O O . PRO A 1 100 ? -2.242 14.219 9.181 1.00 97.81 100 PRO A O 1
ATOM 747 N N . ILE A 1 101 ? -1.040 15.101 7.509 1.00 98.19 101 ILE A N 1
ATOM 748 C CA . ILE A 1 101 ? -2.160 15.821 6.879 1.00 98.19 101 ILE A CA 1
ATOM 749 C C . ILE A 1 101 ? -2.777 14.982 5.758 1.00 98.19 101 ILE A C 1
ATOM 751 O O . ILE A 1 101 ? -2.129 14.757 4.744 1.00 98.19 101 ILE A O 1
ATOM 755 N N . CYS A 1 102 ? -4.039 14.572 5.918 1.00 98.12 102 CYS A N 1
ATOM 756 C CA . CYS A 1 102 ? -4.718 13.643 5.002 1.00 98.12 102 CYS A CA 1
ATOM 757 C C . CYS A 1 102 ? -5.341 14.313 3.774 1.00 98.12 102 CYS A C 1
ATOM 759 O O . CYS A 1 102 ? -6.057 13.674 3.013 1.00 98.12 102 CYS A O 1
ATOM 761 N N . GLN A 1 103 ? -5.149 15.616 3.610 1.00 96.00 103 GLN A N 1
ATOM 762 C CA . GLN A 1 103 ? -5.785 16.388 2.549 1.00 96.00 103 GLN A CA 1
ATOM 763 C C . GLN A 1 103 ? -5.132 16.054 1.212 1.00 96.00 103 GLN A C 1
ATOM 765 O O . GLN A 1 103 ? -3.910 16.063 1.127 1.00 96.00 103 GLN A O 1
ATOM 770 N N . GLU A 1 104 ? -5.928 15.833 0.171 1.00 91.31 104 GLU A N 1
ATOM 771 C CA . GLU A 1 104 ? -5.439 15.508 -1.177 1.00 91.31 104 GLU A CA 1
ATOM 772 C C . GLU A 1 104 ? -4.467 16.557 -1.742 1.00 91.31 104 GLU A C 1
ATOM 774 O O . GLU A 1 104 ? -3.488 16.207 -2.396 1.00 91.31 104 GLU A O 1
ATOM 779 N N . SER A 1 105 ? -4.652 17.833 -1.381 1.00 89.50 105 SER A N 1
ATOM 780 C CA . SER A 1 105 ? -3.728 18.917 -1.746 1.00 89.50 105 SER A CA 1
ATOM 781 C C . SER A 1 105 ? -2.294 18.697 -1.244 1.00 89.50 105 SER A C 1
ATOM 783 O O . SER A 1 105 ? -1.350 19.303 -1.757 1.00 89.50 105 SER A O 1
ATOM 785 N N . GLN A 1 106 ? -2.119 17.840 -0.237 1.00 87.31 106 GLN A N 1
ATOM 786 C CA . GLN A 1 106 ? -0.841 17.250 0.118 1.00 87.31 106 GLN A CA 1
ATOM 787 C C . GLN A 1 106 ? -0.703 15.967 -0.700 1.00 87.31 106 GLN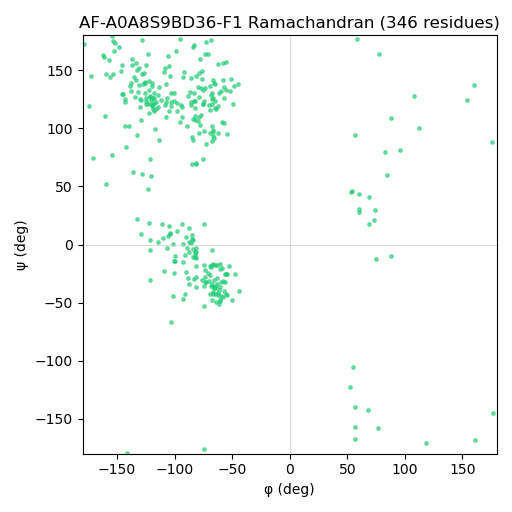 A C 1
ATOM 789 O O . GLN A 1 106 ? -1.289 14.955 -0.344 1.00 87.31 106 GLN A O 1
ATOM 794 N N . SER A 1 107 ? 0.086 15.991 -1.774 1.00 82.00 107 SER A N 1
ATOM 795 C CA . SER A 1 107 ? 0.196 14.901 -2.763 1.00 82.00 107 SER A CA 1
ATOM 796 C C . SER A 1 107 ? 0.385 13.485 -2.195 1.00 82.00 107 SER A C 1
ATOM 798 O O . SER A 1 107 ? 0.069 12.512 -2.862 1.00 82.00 107 SER A O 1
ATOM 800 N N . THR A 1 108 ? 0.942 13.354 -0.990 1.00 90.25 108 THR A N 1
ATOM 801 C CA . THR A 1 108 ? 1.201 12.068 -0.316 1.00 90.25 108 THR A CA 1
ATOM 802 C C . THR A 1 108 ? 0.036 11.608 0.573 1.00 90.25 108 THR A C 1
ATOM 804 O O . THR A 1 108 ? 0.085 10.512 1.120 1.00 90.25 108 THR A O 1
ATOM 807 N N . GLY A 1 109 ? -0.977 12.453 0.790 1.00 96.38 109 GLY A N 1
ATOM 808 C CA . GLY A 1 109 ? -1.955 12.263 1.856 1.00 96.38 109 GLY A CA 1
ATOM 809 C C . GLY A 1 109 ? -1.266 12.171 3.216 1.00 96.38 109 GLY A C 1
ATOM 810 O O . GLY A 1 109 ? -0.074 12.473 3.355 1.00 96.38 109 GLY A O 1
ATOM 811 N N . CYS A 1 110 ? -1.992 11.739 4.242 1.00 98.25 110 CYS A N 1
ATOM 812 C CA . CYS A 1 110 ? -1.345 11.411 5.501 1.00 98.25 110 CYS A CA 1
ATOM 813 C C . CYS A 1 110 ? -0.814 9.995 5.383 1.00 98.25 110 CYS A C 1
ATOM 815 O O . CYS A 1 110 ? -1.575 9.084 5.076 1.00 98.25 110 CYS A O 1
ATOM 817 N N . ALA A 1 111 ? 0.484 9.820 5.601 1.00 98.19 111 ALA A N 1
ATOM 818 C CA . ALA A 1 111 ? 1.182 8.605 5.222 1.00 98.19 111 ALA A CA 1
ATOM 819 C C . ALA A 1 111 ? 2.116 8.118 6.323 1.00 98.19 111 ALA A C 1
ATOM 821 O O . ALA A 1 111 ? 2.770 8.909 7.013 1.00 98.19 111 ALA A O 1
ATOM 822 N N . VAL A 1 112 ? 2.205 6.797 6.438 1.00 98.69 112 VAL A N 1
ATOM 823 C CA . VAL A 1 112 ? 3.071 6.075 7.367 1.00 98.69 112 VAL A CA 1
ATOM 824 C C . VAL A 1 112 ? 3.838 5.014 6.580 1.00 98.69 112 VAL A C 1
ATOM 826 O O . VAL A 1 112 ? 3.237 4.178 5.905 1.00 98.69 112 VAL A O 1
ATOM 829 N N . LEU A 1 113 ? 5.169 5.022 6.678 1.00 98.25 113 LEU A N 1
ATOM 830 C CA . LEU A 1 113 ? 6.003 3.930 6.174 1.00 98.25 113 LEU A CA 1
ATOM 831 C C . LEU A 1 113 ? 6.072 2.814 7.210 1.00 98.25 113 LEU A C 1
ATOM 833 O O . LEU A 1 113 ? 6.374 3.049 8.381 1.00 98.25 113 LEU A O 1
ATOM 837 N N . THR A 1 114 ? 5.832 1.580 6.783 1.00 98.12 114 THR A N 1
ATOM 838 C CA . THR A 1 114 ? 5.987 0.414 7.659 1.00 98.12 114 THR A CA 1
ATOM 839 C C . THR A 1 114 ? 7.449 0.243 8.073 1.00 98.12 114 THR A C 1
ATOM 841 O O . THR A 1 114 ? 8.336 0.335 7.226 1.00 98.12 114 THR A O 1
ATOM 844 N N . ASN A 1 115 ? 7.696 -0.086 9.342 1.00 96.06 115 ASN A N 1
ATOM 845 C CA . ASN A 1 115 ? 9.045 -0.388 9.841 1.00 96.06 115 ASN A CA 1
ATOM 846 C C . ASN A 1 115 ? 9.314 -1.897 9.944 1.00 96.06 115 ASN A C 1
ATOM 848 O O . ASN A 1 115 ? 10.462 -2.313 10.108 1.00 96.06 115 ASN A O 1
ATOM 852 N N . THR A 1 116 ? 8.277 -2.736 9.866 1.00 93.00 116 THR A N 1
ATOM 853 C CA . THR A 1 116 ? 8.464 -4.189 9.850 1.00 93.00 116 THR A CA 1
ATOM 854 C C . THR A 1 116 ? 9.130 -4.618 8.537 1.00 93.00 116 THR A C 1
ATOM 856 O O . THR A 1 116 ? 8.633 -4.259 7.468 1.00 93.00 116 THR A O 1
ATOM 859 N N . PRO A 1 117 ? 10.232 -5.394 8.589 1.00 91.31 117 PRO A N 1
ATOM 860 C CA . PRO A 1 117 ? 10.898 -5.894 7.390 1.00 91.31 117 PRO A CA 1
ATOM 861 C C . PRO A 1 117 ? 9.964 -6.718 6.505 1.00 91.31 117 PRO A C 1
ATOM 863 O O . PRO A 1 117 ? 9.019 -7.335 6.995 1.00 91.31 117 PRO A O 1
ATOM 866 N N . ASN A 1 118 ? 10.292 -6.808 5.216 1.00 96.12 118 ASN A N 1
ATOM 867 C CA . ASN A 1 118 ? 9.586 -7.650 4.248 1.00 96.12 118 ASN A CA 1
ATOM 868 C C . ASN A 1 118 ? 8.101 -7.295 4.089 1.00 96.12 118 ASN A C 1
ATOM 870 O O . ASN A 1 118 ? 7.289 -8.183 3.855 1.00 96.12 118 ASN A O 1
ATOM 874 N N . SER A 1 119 ? 7.725 -6.029 4.263 1.00 98.12 119 SER A N 1
ATOM 875 C CA . SER A 1 119 ? 6.329 -5.590 4.162 1.00 98.12 119 SER A CA 1
ATOM 876 C C . SER A 1 119 ? 5.861 -5.367 2.726 1.00 98.12 119 SER A C 1
ATOM 878 O O . SER A 1 119 ? 4.665 -5.376 2.471 1.00 98.12 119 SER A O 1
ATOM 880 N N . TYR A 1 120 ? 6.775 -5.203 1.770 1.00 98.81 120 TYR A N 1
ATOM 881 C CA . TYR A 1 120 ? 6.404 -4.847 0.406 1.00 98.81 120 TYR A CA 1
ATOM 882 C C . TYR A 1 120 ? 7.318 -5.469 -0.649 1.00 98.81 120 TYR A C 1
ATOM 884 O O . TYR A 1 120 ? 8.483 -5.767 -0.377 1.00 98.81 120 TYR A O 1
ATOM 892 N N . GLY A 1 121 ? 6.774 -5.636 -1.856 1.00 98.62 121 GLY A N 1
ATOM 893 C CA . GLY A 1 121 ? 7.502 -5.967 -3.076 1.00 98.62 121 GLY A CA 1
ATOM 894 C C . GLY A 1 121 ? 8.324 -7.249 -2.980 1.00 98.62 121 GLY A C 1
ATOM 895 O O . GLY A 1 121 ? 7.908 -8.249 -2.389 1.00 98.62 121 GLY A O 1
ATOM 896 N N . THR A 1 122 ? 9.530 -7.221 -3.546 1.00 98.56 122 THR A N 1
ATOM 897 C CA . THR A 1 122 ? 10.399 -8.405 -3.619 1.00 98.56 122 THR A CA 1
ATOM 898 C C . THR A 1 122 ? 10.710 -8.998 -2.233 1.00 98.56 122 THR A C 1
ATOM 900 O O . THR A 1 122 ? 10.565 -10.212 -2.072 1.00 98.56 122 THR A O 1
ATOM 903 N N . PRO A 1 123 ? 11.064 -8.209 -1.196 1.00 98.25 123 PRO A N 1
ATOM 904 C CA . PRO A 1 123 ? 11.232 -8.734 0.162 1.00 98.25 123 PRO A CA 1
ATOM 905 C C . PRO A 1 123 ? 10.003 -9.469 0.715 1.00 98.25 123 PRO A C 1
ATOM 907 O O . PRO A 1 123 ? 10.158 -10.545 1.292 1.00 98.25 123 PRO A O 1
ATOM 910 N N . PHE A 1 124 ? 8.790 -8.946 0.501 1.00 98.75 124 PHE A N 1
ATOM 911 C CA . PHE A 1 124 ? 7.547 -9.624 0.893 1.00 98.75 124 PHE A CA 1
ATOM 912 C C . PHE A 1 124 ? 7.404 -10.983 0.196 1.00 98.75 124 PHE A C 1
ATOM 914 O O . PHE A 1 124 ? 7.189 -12.006 0.850 1.00 98.75 124 PHE A O 1
ATOM 921 N N . ASN A 1 125 ? 7.608 -11.008 -1.122 1.00 98.69 125 ASN A N 1
ATOM 922 C CA . ASN A 1 125 ? 7.480 -12.214 -1.942 1.00 98.69 125 ASN A CA 1
ATOM 923 C C . ASN A 1 125 ? 8.496 -13.293 -1.538 1.00 98.69 125 ASN A C 1
ATOM 925 O O . ASN A 1 125 ? 8.139 -14.458 -1.365 1.00 98.69 125 ASN A O 1
ATOM 929 N N . THR A 1 126 ? 9.753 -12.907 -1.296 1.00 98.00 126 THR A N 1
ATOM 930 C CA . THR A 1 126 ? 10.807 -13.840 -0.846 1.00 98.00 126 THR A CA 1
ATOM 931 C C . THR A 1 126 ? 10.584 -14.387 0.566 1.00 98.00 126 THR A C 1
ATOM 933 O O . THR A 1 126 ? 11.161 -15.413 0.923 1.00 98.00 126 THR A O 1
ATOM 936 N N . ASN A 1 127 ? 9.724 -13.741 1.359 1.00 97.00 127 ASN A N 1
ATOM 937 C CA . ASN A 1 127 ? 9.333 -14.179 2.695 1.00 97.00 127 ASN A CA 1
ATOM 938 C C . ASN A 1 127 ? 8.040 -15.026 2.697 1.00 97.00 127 ASN A C 1
ATOM 940 O O . ASN A 1 127 ? 7.422 -15.205 3.746 1.00 97.00 127 ASN A O 1
ATOM 944 N N . ASN A 1 128 ? 7.631 -15.558 1.538 1.00 97.69 128 ASN A N 1
ATOM 945 C CA . ASN A 1 128 ? 6.384 -16.312 1.336 1.00 97.69 128 ASN A CA 1
ATOM 946 C C . ASN A 1 128 ? 5.116 -15.497 1.657 1.00 97.69 128 ASN A C 1
ATOM 948 O O . ASN A 1 128 ? 4.089 -16.053 2.056 1.00 97.69 128 ASN A O 1
ATOM 952 N N . GLY A 1 129 ? 5.207 -14.178 1.501 1.00 98.38 129 GLY A N 1
ATOM 953 C CA . GLY A 1 129 ? 4.125 -13.239 1.728 1.00 98.38 129 GLY A CA 1
ATOM 954 C C . GLY A 1 129 ? 3.692 -13.094 3.187 1.00 98.38 129 GLY A C 1
ATOM 955 O O . GLY A 1 129 ? 4.513 -13.071 4.112 1.00 98.38 129 GLY A O 1
ATOM 956 N N . GLY A 1 130 ? 2.387 -12.938 3.399 1.00 98.44 130 GLY A N 1
ATOM 957 C CA . GLY A 1 130 ? 1.823 -12.622 4.707 1.00 98.44 130 GLY A CA 1
ATOM 958 C C . GLY A 1 130 ? 0.414 -12.042 4.641 1.00 98.44 130 GLY A C 1
ATOM 959 O O . GLY A 1 130 ? -0.252 -12.064 3.605 1.00 98.44 130 GLY A O 1
ATOM 960 N N . VAL A 1 131 ? -0.036 -11.518 5.780 1.00 98.88 131 VAL A N 1
ATOM 961 C CA . VAL A 1 131 ? -1.387 -10.981 5.958 1.00 98.88 131 VAL A CA 1
ATOM 962 C C . VAL A 1 131 ? -1.335 -9.484 6.217 1.00 98.88 131 VAL A C 1
ATOM 964 O O . VAL A 1 131 ? -0.658 -9.028 7.137 1.00 98.88 131 VAL A O 1
ATOM 967 N N . TYR A 1 132 ? -2.120 -8.740 5.446 1.00 98.94 132 TYR A N 1
ATOM 968 C CA . TYR A 1 132 ? -2.496 -7.366 5.746 1.00 98.94 132 TYR A CA 1
ATOM 969 C C . TYR A 1 132 ? -3.905 -7.337 6.330 1.00 98.94 132 TYR A C 1
ATOM 971 O O . TYR A 1 132 ? -4.833 -7.923 5.769 1.00 98.94 132 TYR A O 1
ATOM 979 N N . ALA A 1 133 ? -4.074 -6.649 7.456 1.00 98.81 133 ALA A N 1
ATOM 980 C CA . ALA A 1 133 ? -5.373 -6.462 8.089 1.00 98.81 133 ALA A CA 1
ATOM 981 C C . ALA A 1 133 ? -5.636 -4.975 8.312 1.00 98.81 133 ALA A C 1
ATOM 983 O O . ALA A 1 133 ? -4.789 -4.284 8.870 1.00 98.81 133 ALA A O 1
ATOM 984 N N . MET A 1 134 ? -6.806 -4.494 7.902 1.00 98.75 134 MET A N 1
ATOM 985 C CA . MET A 1 134 ? -7.249 -3.120 8.109 1.00 98.75 134 MET A CA 1
ATOM 986 C C . MET A 1 134 ? -8.533 -3.117 8.937 1.00 98.75 134 MET A C 1
ATOM 988 O O . MET A 1 134 ? -9.535 -3.694 8.516 1.00 98.75 134 MET A O 1
ATOM 992 N N . GLU A 1 135 ? -8.499 -2.488 10.110 1.00 98.62 135 GLU A N 1
ATOM 993 C CA . GLU A 1 135 ? -9.683 -2.225 10.929 1.00 98.62 135 GLU A CA 1
ATOM 994 C C . GLU A 1 135 ? -10.119 -0.772 10.743 1.00 98.62 135 GLU A C 1
ATOM 996 O O . GLU A 1 135 ? -9.354 0.157 11.011 1.00 98.62 135 GLU A O 1
ATOM 1001 N N . TRP A 1 136 ? -11.368 -0.585 10.335 1.00 98.31 136 TRP A N 1
ATOM 1002 C CA . TRP A 1 136 ? -12.004 0.711 10.163 1.00 98.31 136 TRP A CA 1
ATOM 1003 C C . TRP A 1 136 ? -13.194 0.840 11.113 1.00 98.31 136 TRP A C 1
ATOM 1005 O O . TRP A 1 136 ? -14.142 0.051 11.073 1.00 98.31 136 TRP A O 1
ATOM 1015 N N . THR A 1 137 ? -13.145 1.864 11.962 1.00 97.75 137 THR A N 1
ATOM 1016 C CA . THR A 1 137 ? -14.205 2.244 12.904 1.00 97.75 137 THR A CA 1
ATOM 1017 C C . THR A 1 137 ? -14.545 3.726 12.747 1.00 97.75 137 THR A C 1
ATOM 1019 O O . THR A 1 137 ? -13.837 4.458 12.061 1.00 97.75 137 THR A O 1
ATOM 1022 N N . SER A 1 138 ? -15.554 4.209 13.472 1.00 97.25 138 SER A N 1
ATOM 1023 C CA . SER A 1 138 ? -15.849 5.646 13.563 1.00 97.25 138 SER A CA 1
ATOM 1024 C C . SER A 1 138 ? -14.720 6.502 14.146 1.00 97.25 138 SER A C 1
ATOM 1026 O O . SER A 1 138 ? -14.762 7.724 14.045 1.00 97.25 138 SER A O 1
ATOM 1028 N N . SER A 1 139 ? -13.735 5.903 14.824 1.00 97.19 139 SER A N 1
ATOM 1029 C CA . SER A 1 139 ? -12.685 6.645 15.538 1.00 97.19 139 SER A CA 1
ATOM 1030 C C . SER A 1 139 ? -11.311 6.560 14.888 1.00 97.19 139 SER A C 1
ATOM 1032 O O . SER A 1 139 ? -10.466 7.408 15.166 1.00 97.19 139 SER A O 1
ATOM 1034 N N . TYR A 1 140 ? -11.053 5.528 14.091 1.00 98.19 140 TYR A N 1
ATOM 1035 C CA . TYR A 1 140 ? -9.734 5.286 13.520 1.00 98.19 140 TYR A CA 1
ATOM 1036 C C . TYR A 1 140 ? -9.803 4.354 12.314 1.00 98.19 140 TYR A C 1
ATOM 1038 O O . TYR A 1 140 ? -10.733 3.553 12.173 1.00 98.19 140 TYR A O 1
ATOM 1046 N N . ILE A 1 141 ? -8.738 4.403 11.517 1.00 98.81 141 ILE A N 1
ATOM 1047 C CA . ILE A 1 141 ? -8.366 3.355 10.567 1.00 98.81 141 ILE A CA 1
ATOM 1048 C C . ILE A 1 141 ? -6.988 2.831 10.982 1.00 98.81 141 ILE A C 1
ATOM 1050 O O . ILE A 1 141 ? -6.055 3.607 11.177 1.00 98.81 141 ILE A O 1
ATOM 1054 N N . ARG A 1 142 ? -6.848 1.522 11.179 1.00 98.81 142 ARG A N 1
ATOM 1055 C CA . ARG A 1 142 ? -5.586 0.893 11.594 1.00 98.81 142 ARG A CA 1
ATOM 1056 C C . ARG A 1 142 ? -5.207 -0.211 10.638 1.00 98.81 142 ARG A C 1
ATOM 1058 O O . ARG A 1 142 ? -6.069 -0.991 10.248 1.00 98.81 142 ARG A O 1
ATOM 1065 N N . VAL A 1 143 ? -3.923 -0.300 10.311 1.00 98.88 143 VAL A N 1
ATOM 1066 C CA . VAL A 1 143 ? -3.400 -1.313 9.390 1.00 98.88 143 VAL A CA 1
ATOM 1067 C C . VAL A 1 143 ? -2.274 -2.093 10.056 1.00 98.88 143 VAL A C 1
ATOM 1069 O O . VAL A 1 143 ? -1.297 -1.514 10.533 1.00 98.88 143 VAL A O 1
ATOM 1072 N N . TRP A 1 144 ? -2.396 -3.416 10.067 1.00 98.88 144 TRP A N 1
ATOM 1073 C CA . TRP A 1 144 ? -1.375 -4.359 10.510 1.00 98.88 144 TRP A CA 1
ATOM 1074 C C . TRP A 1 144 ? -0.798 -5.110 9.315 1.00 98.88 144 TRP A C 1
ATOM 1076 O O . TRP A 1 144 ? -1.505 -5.414 8.355 1.00 98.88 144 TRP A O 1
ATOM 1086 N N . TYR A 1 145 ? 0.477 -5.468 9.440 1.00 98.69 145 TYR A N 1
ATOM 1087 C CA . TYR A 1 145 ? 1.143 -6.449 8.598 1.00 98.69 145 TYR A CA 1
ATOM 1088 C C . TYR A 1 145 ? 1.673 -7.569 9.493 1.00 98.69 145 TYR A C 1
ATOM 1090 O O . TYR A 1 145 ? 2.390 -7.306 10.462 1.00 98.69 145 TYR A O 1
ATOM 1098 N N . PHE A 1 146 ? 1.329 -8.807 9.151 1.00 98.50 146 PHE A N 1
ATOM 1099 C CA . PHE A 1 146 ? 1.853 -10.011 9.776 1.00 98.50 146 PHE A CA 1
ATOM 1100 C C . PHE A 1 146 ? 2.634 -10.816 8.731 1.00 98.50 146 PHE A C 1
ATOM 1102 O O . PHE A 1 146 ? 2.027 -11.278 7.758 1.00 98.50 146 PHE A O 1
ATOM 1109 N N . PRO A 1 147 ? 3.954 -11.020 8.901 1.00 97.56 147 PRO A N 1
ATOM 1110 C CA . PRO A 1 147 ? 4.702 -11.900 8.010 1.00 97.56 147 PRO A CA 1
ATOM 1111 C C . PRO A 1 147 ? 4.166 -13.332 8.113 1.00 97.56 147 PRO A C 1
ATOM 1113 O O . PRO A 1 147 ? 3.618 -13.717 9.147 1.00 97.56 147 PRO A O 1
ATOM 1116 N N . HIS A 1 148 ? 4.351 -14.134 7.060 1.00 96.12 148 HIS A N 1
ATOM 1117 C CA . HIS A 1 148 ? 3.816 -15.498 6.946 1.00 96.12 148 HIS A CA 1
ATOM 1118 C C . HIS A 1 148 ? 3.960 -16.363 8.218 1.00 96.12 148 HIS A C 1
ATOM 1120 O O . HIS A 1 148 ? 3.045 -17.088 8.603 1.00 96.12 148 HIS A O 1
ATOM 1126 N N . ASN A 1 149 ? 5.096 -16.265 8.912 1.00 94.94 149 ASN A N 1
ATOM 1127 C CA . ASN A 1 149 ? 5.411 -17.042 10.115 1.00 94.94 149 ASN A CA 1
ATOM 1128 C C . ASN A 1 149 ? 4.895 -16.441 11.440 1.00 94.94 149 ASN A C 1
ATOM 1130 O O . ASN A 1 149 ? 5.152 -17.016 12.497 1.00 94.94 149 ASN A O 1
ATOM 1134 N N . ALA A 1 150 ? 4.199 -15.305 11.405 1.00 96.44 150 ALA A N 1
ATOM 1135 C CA . ALA A 1 150 ? 3.685 -14.599 12.580 1.00 96.44 150 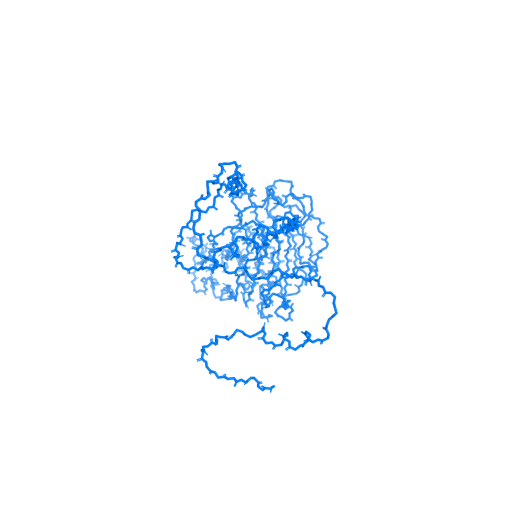ALA A CA 1
ATOM 1136 C C . ALA A 1 150 ? 2.210 -14.187 12.433 1.00 96.44 150 ALA A C 1
ATOM 1138 O O . ALA A 1 150 ? 1.757 -13.267 13.113 1.00 96.44 150 ALA A O 1
ATOM 1139 N N . ILE A 1 151 ? 1.456 -14.860 11.556 1.00 98.06 151 ILE A N 1
ATOM 1140 C CA . ILE A 1 151 ? 0.017 -14.630 11.393 1.00 98.06 151 ILE A CA 1
ATOM 1141 C C . ILE A 1 151 ? -0.712 -15.032 12.693 1.00 98.06 151 ILE A C 1
ATOM 1143 O O . ILE A 1 151 ? -0.594 -16.186 13.122 1.00 98.06 151 ILE A O 1
ATOM 1147 N N . PRO A 1 152 ? -1.481 -14.122 13.324 1.00 98.19 152 PRO A N 1
ATOM 1148 C CA . PRO A 1 152 ? -2.278 -14.434 14.504 1.00 98.19 152 PRO A CA 1
ATOM 1149 C C . PRO A 1 152 ? -3.238 -15.611 14.279 1.00 98.19 152 PRO A C 1
ATOM 1151 O O . PRO A 1 152 ? -3.957 -15.683 13.282 1.00 98.19 152 PRO A O 1
ATOM 1154 N N . SER A 1 153 ? -3.263 -16.560 15.220 1.00 97.44 153 SER A N 1
ATOM 1155 C CA . SER A 1 153 ? -4.036 -17.802 15.058 1.00 97.44 153 SER A CA 1
ATOM 1156 C C . SER A 1 153 ? -5.548 -17.581 14.940 1.00 97.44 153 SER A C 1
ATOM 1158 O O . SER A 1 153 ? -6.238 -18.352 14.282 1.00 97.44 153 SER A O 1
ATOM 1160 N N . ASP A 1 154 ? -6.067 -16.513 15.540 1.00 97.38 154 ASP A N 1
ATOM 1161 C CA . ASP A 1 154 ? -7.474 -16.120 15.482 1.00 97.38 154 ASP A CA 1
ATOM 1162 C C . ASP A 1 154 ? -7.913 -15.709 14.064 1.00 97.38 154 ASP A C 1
ATOM 1164 O O . ASP A 1 154 ? -9.050 -15.992 13.678 1.00 97.38 154 ASP A O 1
ATOM 1168 N N . ILE A 1 155 ? -7.005 -15.151 13.249 1.00 97.56 155 ILE A N 1
ATOM 1169 C CA . ILE A 1 155 ? -7.224 -14.939 11.809 1.00 97.56 155 ILE A CA 1
ATOM 1170 C C . ILE A 1 155 ? -7.376 -16.287 11.096 1.00 97.56 155 ILE A C 1
ATOM 1172 O O . ILE A 1 155 ? -8.353 -16.502 10.372 1.00 97.56 155 ILE A O 1
ATOM 1176 N N . SER A 1 156 ? -6.452 -17.218 11.343 1.00 92.81 156 SER A N 1
ATOM 1177 C CA . SER A 1 156 ? -6.459 -18.553 10.730 1.00 92.81 156 SER A CA 1
ATOM 1178 C C . SER A 1 156 ? -7.691 -19.378 11.123 1.00 92.81 156 SER A C 1
ATOM 1180 O O . SER A 1 156 ? -8.224 -20.120 10.298 1.00 92.81 156 SER A O 1
ATOM 1182 N N . PHE A 1 157 ? -8.194 -19.212 12.350 1.00 93.62 157 PHE A N 1
ATOM 1183 C CA . PHE A 1 157 ? -9.433 -19.839 12.829 1.00 93.62 157 PHE A CA 1
ATOM 1184 C C . PHE A 1 157 ? -10.714 -19.102 12.402 1.00 93.62 157 PHE A C 1
ATOM 1186 O O . PHE A 1 157 ? -11.812 -19.580 12.685 1.00 93.62 157 PHE A O 1
ATOM 1193 N N . GLY A 1 158 ? -10.604 -17.965 11.707 1.00 94.00 158 GLY A N 1
ATOM 1194 C CA . GLY A 1 158 ? -11.751 -17.209 11.199 1.00 94.00 158 GLY A CA 1
ATOM 1195 C C . GLY A 1 158 ? -12.549 -16.459 12.270 1.00 94.00 158 GLY A C 1
ATOM 1196 O O . GLY A 1 158 ? -13.706 -16.126 12.026 1.00 94.00 158 GLY A O 1
ATOM 1197 N N . ASN A 1 159 ? -11.949 -16.185 13.431 1.00 95.19 159 ASN A N 1
ATOM 1198 C CA . ASN A 1 159 ? -12.540 -15.384 14.505 1.00 95.19 159 ASN A CA 1
ATOM 1199 C C . ASN A 1 159 ? -11.574 -14.267 14.948 1.00 95.19 159 ASN A C 1
ATOM 1201 O O . ASN A 1 159 ? -11.114 -14.279 16.092 1.00 95.19 159 ASN A O 1
ATOM 1205 N N . PRO A 1 160 ? -11.209 -13.347 14.037 1.00 96.88 160 PRO A N 1
ATOM 1206 C CA . PRO A 1 160 ? -10.185 -12.344 14.296 1.00 96.88 160 PRO A CA 1
ATOM 1207 C C . PRO A 1 160 ? -10.604 -11.356 15.393 1.00 96.88 160 PRO A C 1
ATOM 1209 O O . PRO A 1 160 ? -11.737 -10.874 15.413 1.00 96.88 160 PRO A O 1
ATOM 1212 N N . ASN A 1 161 ? -9.663 -11.012 16.269 1.00 96.25 161 ASN A N 1
ATOM 1213 C CA . ASN A 1 161 ? -9.818 -10.029 17.331 1.00 96.25 161 ASN A CA 1
ATOM 1214 C C . ASN A 1 161 ? -8.618 -9.057 17.355 1.00 96.25 161 ASN A C 1
ATOM 1216 O O . ASN A 1 161 ? -7.622 -9.325 18.041 1.00 96.25 161 ASN A O 1
ATOM 1220 N N . PRO A 1 162 ? -8.737 -7.896 16.679 1.00 97.00 162 PRO A N 1
ATOM 1221 C CA . PRO A 1 162 ? -7.675 -6.892 16.601 1.00 97.00 162 PRO A CA 1
ATOM 1222 C C . PRO A 1 162 ? -7.135 -6.402 17.950 1.00 97.00 162 PRO A C 1
ATOM 1224 O O . PRO A 1 162 ? -5.968 -6.022 18.041 1.00 97.00 162 PRO A O 1
ATOM 1227 N N . ALA A 1 163 ? -7.930 -6.472 19.026 1.00 95.62 163 ALA A N 1
ATOM 1228 C CA . ALA A 1 163 ? -7.505 -6.043 20.360 1.00 95.62 163 ALA A CA 1
ATOM 1229 C C . ALA A 1 163 ? -6.294 -6.828 20.905 1.00 95.62 163 ALA A C 1
ATOM 1231 O O . ALA A 1 163 ? -5.592 -6.334 21.786 1.00 95.62 163 ALA A O 1
ATOM 1232 N N . ASN A 1 164 ? -6.032 -8.029 20.375 1.00 95.81 164 ASN A N 1
ATOM 1233 C CA . ASN A 1 164 ? -4.940 -8.901 20.811 1.00 95.81 164 ASN A CA 1
ATOM 1234 C C . ASN A 1 164 ? -3.713 -8.872 19.883 1.00 95.81 164 ASN A C 1
ATOM 1236 O O . ASN A 1 164 ? -2.748 -9.590 20.139 1.00 95.81 164 ASN A O 1
ATOM 1240 N N . TRP A 1 165 ? -3.726 -8.080 18.807 1.00 97.56 165 TRP A N 1
ATOM 1241 C CA . TRP A 1 165 ? -2.661 -8.092 17.793 1.00 97.56 165 TRP A CA 1
ATOM 1242 C C . TRP A 1 165 ? -1.481 -7.163 18.101 1.00 97.56 165 TRP A C 1
ATOM 1244 O O . TRP A 1 165 ? -0.472 -7.190 17.399 1.00 97.56 165 TRP A O 1
ATOM 1254 N N . GLY A 1 166 ? -1.582 -6.355 19.158 1.00 96.94 166 GLY A N 1
ATOM 1255 C CA . GLY A 1 166 ? -0.575 -5.353 19.496 1.00 96.94 166 GLY A CA 1
ATOM 1256 C C . GLY A 1 166 ? -0.655 -4.114 18.601 1.00 96.94 166 GLY A C 1
ATOM 1257 O O . GLY A 1 166 ? -1.706 -3.798 18.038 1.00 96.94 166 GLY A O 1
ATOM 1258 N N . LEU A 1 167 ? 0.454 -3.377 18.509 1.00 98.12 167 LEU A N 1
ATOM 1259 C CA . LEU A 1 167 ? 0.497 -2.116 17.768 1.00 98.12 167 LEU A CA 1
ATOM 1260 C C . LEU A 1 167 ? 0.368 -2.348 16.248 1.00 98.12 167 LEU A C 1
ATOM 1262 O O . LEU A 1 167 ? 1.028 -3.245 15.718 1.00 98.12 167 LEU A O 1
ATOM 1266 N N . PRO A 1 168 ? -0.442 -1.542 15.538 1.00 98.56 168 PRO A N 1
ATOM 1267 C CA . PRO A 1 168 ? -0.511 -1.566 14.080 1.00 98.56 168 PRO A CA 1
ATOM 1268 C C . PRO A 1 168 ? 0.759 -0.993 13.444 1.00 98.56 168 PRO A C 1
ATOM 1270 O O . PRO A 1 168 ? 1.524 -0.275 14.089 1.00 98.56 168 PRO A O 1
ATOM 1273 N N . GLN A 1 169 ? 0.962 -1.257 12.150 1.00 98.44 169 GLN A N 1
ATOM 1274 C CA . GLN A 1 169 ? 1.961 -0.528 11.366 1.00 98.44 169 GLN A CA 1
ATOM 1275 C C . GLN A 1 169 ? 1.594 0.949 11.247 1.00 98.44 169 GLN A C 1
ATOM 1277 O O . GLN A 1 169 ? 2.469 1.791 11.406 1.00 98.44 169 GLN A O 1
ATOM 1282 N N . ALA A 1 170 ? 0.315 1.240 11.012 1.00 98.69 170 ALA A N 1
ATOM 1283 C CA . ALA A 1 170 ? -0.204 2.596 10.938 1.00 98.69 170 ALA A CA 1
ATOM 1284 C C . ALA A 1 170 ? -1.462 2.739 11.798 1.00 98.69 170 ALA A C 1
ATOM 1286 O O . ALA A 1 170 ? -2.387 1.923 11.702 1.00 98.69 170 ALA A O 1
ATOM 1287 N N . ASN A 1 171 ? -1.495 3.778 12.629 1.00 98.56 171 ASN A N 1
ATOM 1288 C CA . ASN A 1 171 ? -2.648 4.168 13.427 1.00 98.56 171 ASN A CA 1
ATOM 1289 C C . ASN A 1 171 ? -3.179 5.520 12.942 1.00 98.56 171 ASN A C 1
ATOM 1291 O O . ASN A 1 171 ? -2.802 6.580 13.447 1.00 98.56 171 ASN A O 1
ATOM 1295 N N . MET A 1 172 ? -4.103 5.473 11.984 1.00 98.25 172 MET A N 1
ATOM 1296 C CA . MET A 1 172 ? -4.699 6.656 11.373 1.00 98.25 172 MET A CA 1
ATOM 1297 C C . MET A 1 172 ? -5.821 7.215 12.256 1.00 98.25 172 MET A C 1
ATOM 1299 O O . MET A 1 172 ? -7.014 7.106 11.966 1.00 98.25 172 MET A O 1
ATOM 1303 N N . GLN A 1 173 ? -5.415 7.776 13.391 1.00 98.25 173 GLN A N 1
ATOM 1304 C CA . GLN A 1 173 ? -6.271 8.392 14.397 1.00 98.25 173 GLN A CA 1
ATOM 1305 C C . GLN A 1 173 ? -5.711 9.766 14.761 1.00 98.25 173 GLN A C 1
ATOM 1307 O O . GLN A 1 173 ? -4.507 9.908 14.964 1.00 98.25 173 GLN A O 1
ATOM 1312 N N . GLY A 1 174 ? -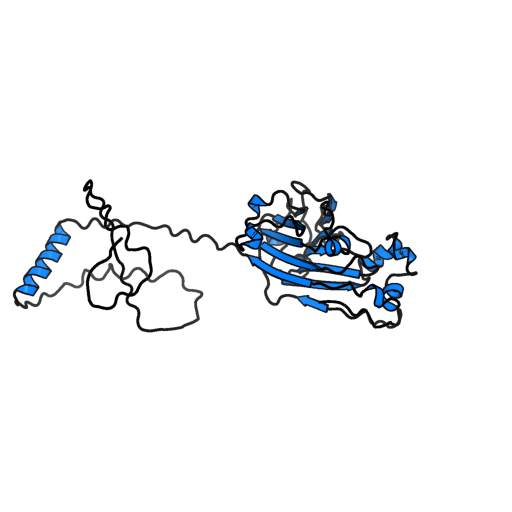6.564 10.780 14.890 1.00 97.69 174 GLY A N 1
ATOM 1313 C CA . GLY A 1 174 ? -6.134 12.131 15.249 1.00 97.69 174 GLY A CA 1
ATOM 1314 C C . GLY A 1 174 ? -7.282 13.130 15.241 1.00 97.69 174 GLY A C 1
ATOM 1315 O O . GLY A 1 174 ? -8.409 12.788 15.595 1.00 97.69 174 GLY A O 1
ATOM 1316 N N . ASN A 1 175 ? -6.998 14.368 14.834 1.00 97.81 175 ASN A N 1
ATOM 1317 C CA . ASN A 1 175 ? -8.024 15.384 14.625 1.00 97.81 175 ASN A CA 1
ATOM 1318 C C . ASN A 1 175 ? -8.676 15.182 13.251 1.00 97.81 175 ASN A C 1
ATOM 1320 O O . ASN A 1 175 ? -8.456 15.946 12.311 1.00 97.81 175 ASN A O 1
ATOM 1324 N N . CYS A 1 176 ? -9.435 14.098 13.138 1.00 97.44 176 CYS A N 1
ATOM 1325 C CA . CYS A 1 176 ? -10.145 13.718 11.933 1.00 97.44 176 CYS A CA 1
ATOM 1326 C C . CYS A 1 176 ? -11.464 13.048 12.308 1.00 97.44 176 CYS A C 1
ATOM 1328 O O . CYS A 1 176 ? -11.493 12.115 13.113 1.00 97.44 176 CYS A O 1
ATOM 1330 N N . ASN A 1 177 ? -12.560 13.515 11.716 1.00 97.75 177 ASN A N 1
ATOM 1331 C CA . ASN A 1 177 ? -13.845 12.843 11.829 1.00 97.75 177 ASN A CA 1
ATOM 1332 C C . ASN A 1 177 ? -13.931 11.745 10.762 1.00 97.75 177 ASN A C 1
ATOM 1334 O O . ASN A 1 177 ? -14.338 12.011 9.633 1.00 97.75 177 ASN A O 1
ATOM 1338 N N . ILE A 1 178 ? -13.532 10.521 11.113 1.00 98.19 178 ILE A N 1
ATOM 1339 C CA . ILE A 1 178 ? -13.452 9.404 10.160 1.00 98.19 178 ILE A CA 1
ATOM 1340 C C . ILE A 1 178 ? -14.788 9.187 9.429 1.00 98.19 178 ILE A C 1
ATOM 1342 O O . ILE A 1 178 ? -14.799 9.073 8.208 1.00 98.19 178 ILE A O 1
ATOM 1346 N N . ASP A 1 179 ? -15.924 9.237 10.127 1.00 97.38 179 ASP A N 1
ATOM 1347 C CA . ASP A 1 179 ? -17.243 9.003 9.512 1.00 97.38 179 ASP A CA 1
ATOM 1348 C C . ASP A 1 179 ? -17.693 10.112 8.551 1.00 97.38 179 ASP A C 1
ATOM 1350 O O . ASP A 1 179 ? -18.590 9.905 7.735 1.00 97.38 179 ASP A O 1
ATOM 1354 N N . GLN A 1 180 ? -17.087 11.296 8.637 1.00 97.12 180 GLN A N 1
ATOM 1355 C CA . GLN A 1 180 ? -17.348 12.383 7.697 1.00 97.12 180 GLN A CA 1
ATOM 1356 C C . GLN A 1 180 ? -16.526 12.248 6.411 1.00 97.12 180 GLN A C 1
ATOM 1358 O O . GLN A 1 180 ? -16.970 12.715 5.362 1.00 97.12 180 GLN A O 1
ATOM 1363 N N . HIS A 1 181 ? -15.340 11.647 6.496 1.00 97.69 181 HIS A N 1
ATOM 1364 C CA . HIS A 1 181 ? -14.385 11.593 5.390 1.00 97.69 181 HIS A CA 1
ATOM 1365 C C . HIS A 1 181 ? -14.382 10.261 4.645 1.00 97.69 181 HIS A C 1
ATOM 1367 O O . HIS A 1 181 ? -14.020 10.242 3.476 1.00 97.69 181 HIS A O 1
ATOM 1373 N N . PHE A 1 182 ? -14.793 9.170 5.293 1.00 98.31 182 PHE A N 1
ATOM 1374 C CA . PHE A 1 182 ? -14.743 7.826 4.728 1.00 98.31 182 PHE A CA 1
ATOM 1375 C C . PHE A 1 182 ? -16.141 7.216 4.744 1.00 98.31 182 PHE A C 1
ATOM 1377 O O . PHE A 1 182 ? -16.765 7.086 5.799 1.00 98.31 182 PHE A O 1
ATOM 1384 N N . TYR A 1 183 ? -16.662 6.841 3.576 1.00 97.25 183 TYR A N 1
ATOM 1385 C CA . TYR A 1 183 ? -17.961 6.177 3.458 1.00 97.25 183 TYR A CA 1
ATOM 1386 C C . TYR A 1 183 ? -18.093 5.433 2.130 1.00 97.25 183 TYR A C 1
ATOM 1388 O O . TYR A 1 183 ? -17.591 5.857 1.098 1.00 97.25 183 TYR A O 1
ATOM 1396 N N . GLN A 1 184 ? -18.816 4.310 2.153 1.00 96.88 184 GLN A N 1
ATOM 1397 C CA . GLN A 1 184 ? -19.148 3.511 0.969 1.00 96.88 184 GLN A CA 1
ATOM 1398 C C . GLN A 1 184 ? -17.923 3.110 0.127 1.00 96.88 184 GLN A C 1
ATOM 1400 O O . GLN A 1 184 ? -17.963 3.172 -1.101 1.00 96.88 184 GLN A O 1
ATOM 1405 N N . HIS A 1 185 ? -16.855 2.647 0.775 1.00 98.44 185 HIS A N 1
ATOM 1406 C CA . HIS A 1 185 ? -15.634 2.291 0.064 1.00 98.44 185 HIS A CA 1
ATOM 1407 C C . HIS A 1 185 ? -15.768 0.967 -0.680 1.00 98.44 185 HIS A C 1
ATOM 1409 O O . HIS A 1 185 ? -16.178 -0.038 -0.094 1.00 98.44 185 HIS A O 1
ATOM 1415 N N . GLN A 1 186 ? -15.348 0.941 -1.942 1.00 98.69 186 GLN A N 1
ATOM 1416 C CA . GLN A 1 186 ? -15.098 -0.288 -2.692 1.00 98.69 186 GLN A CA 1
ATOM 1417 C C . GLN A 1 186 ? -13.626 -0.679 -2.560 1.00 98.69 186 GLN A C 1
ATOM 1419 O O . GLN A 1 186 ? -12.752 0.180 -2.527 1.00 98.69 186 GLN A O 1
ATOM 1424 N N . ILE A 1 187 ? -13.356 -1.980 -2.503 1.00 98.81 187 ILE A N 1
ATOM 1425 C CA . ILE A 1 187 ? -12.001 -2.530 -2.479 1.00 98.81 187 ILE A CA 1
ATOM 1426 C C . ILE A 1 187 ? -11.454 -2.547 -3.904 1.00 98.81 187 ILE A C 1
ATOM 1428 O O . ILE A 1 187 ? -12.153 -2.977 -4.826 1.00 98.81 187 ILE A O 1
ATOM 1432 N N . VAL A 1 188 ? -10.206 -2.118 -4.067 1.00 98.88 188 VAL A N 1
ATOM 1433 C CA . VAL A 1 188 ? -9.518 -2.029 -5.350 1.00 98.88 188 VAL A CA 1
ATOM 1434 C C . VAL A 1 188 ? -8.180 -2.761 -5.290 1.00 98.88 188 VAL A C 1
ATOM 1436 O O . VAL A 1 188 ? -7.444 -2.670 -4.310 1.00 98.88 188 VAL A O 1
ATOM 1439 N N . PHE A 1 189 ? -7.884 -3.496 -6.358 1.00 98.88 189 PHE A N 1
ATOM 1440 C CA . PHE A 1 189 ? -6.543 -3.968 -6.682 1.00 98.88 189 PHE A CA 1
ATOM 1441 C C . PHE A 1 189 ? -6.163 -3.455 -8.059 1.00 98.88 189 PHE A C 1
ATOM 1443 O O . PHE A 1 189 ? -6.937 -3.628 -9.008 1.00 98.88 189 PHE A O 1
ATOM 1450 N N . ASP A 1 190 ? -4.962 -2.914 -8.193 1.00 98.81 190 ASP A N 1
ATOM 1451 C CA . ASP A 1 190 ? -4.395 -2.601 -9.496 1.00 98.81 190 ASP A CA 1
ATOM 1452 C C . ASP A 1 190 ? -2.865 -2.642 -9.501 1.00 98.81 190 ASP A C 1
ATOM 1454 O O . ASP A 1 190 ? -2.189 -2.894 -8.496 1.00 98.81 190 ASP A O 1
ATOM 1458 N N . THR A 1 191 ? -2.314 -2.499 -10.698 1.00 98.75 191 THR A N 1
ATOM 1459 C CA . THR A 1 191 ? -0.896 -2.234 -10.916 1.00 98.75 191 THR A CA 1
ATOM 1460 C C . THR A 1 191 ? -0.786 -1.291 -12.091 1.00 98.75 191 THR A C 1
ATOM 1462 O O . THR A 1 191 ? -0.956 -1.704 -13.237 1.00 98.75 191 THR A O 1
ATOM 1465 N N . THR A 1 192 ? -0.552 -0.017 -11.814 1.00 98.38 192 THR A N 1
ATOM 1466 C CA . THR A 1 192 ? -0.284 0.975 -12.851 1.00 98.38 192 THR A CA 1
ATOM 1467 C C . THR A 1 192 ? 1.220 1.150 -13.051 1.00 98.38 192 THR A C 1
ATOM 1469 O O . THR A 1 192 ? 2.041 0.508 -12.389 1.00 98.38 192 THR A O 1
ATOM 1472 N N . PHE A 1 193 ? 1.591 1.989 -14.014 1.00 98.50 193 PHE A N 1
ATOM 1473 C CA . PHE A 1 193 ? 2.980 2.270 -14.340 1.00 98.50 193 PHE A CA 1
ATOM 1474 C C . PHE A 1 193 ? 3.222 3.761 -14.483 1.00 98.50 193 PHE A C 1
ATOM 1476 O O . PHE A 1 193 ? 2.423 4.481 -15.086 1.00 98.50 193 PHE A O 1
ATOM 1483 N N . CYS A 1 194 ? 4.378 4.207 -14.002 1.00 97.81 194 CYS A N 1
ATOM 1484 C CA . CYS A 1 194 ? 4.797 5.599 -14.054 1.00 97.81 194 CYS A CA 1
ATOM 1485 C C . CYS A 1 194 ? 3.756 6.530 -13.411 1.00 97.81 194 CYS A C 1
ATOM 1487 O O . CYS A 1 194 ? 3.652 6.581 -12.188 1.00 97.81 194 CYS A O 1
ATOM 1489 N N . GLY A 1 195 ? 3.004 7.278 -14.218 1.00 95.50 195 GLY A N 1
ATOM 1490 C CA . GLY A 1 195 ? 1.978 8.190 -13.727 1.00 95.50 195 GLY A CA 1
ATOM 1491 C C . GLY A 1 195 ? 2.507 9.233 -12.742 1.00 95.50 195 GLY A C 1
ATOM 1492 O O . GLY A 1 195 ? 3.698 9.563 -12.720 1.00 95.50 195 GLY A O 1
ATOM 1493 N N . ASP A 1 196 ? 1.585 9.739 -11.931 1.00 95.19 196 ASP A N 1
ATOM 1494 C CA . ASP A 1 196 ? 1.807 10.900 -11.073 1.00 95.19 196 ASP A CA 1
ATOM 1495 C C . ASP A 1 196 ? 2.774 10.635 -9.920 1.00 95.19 196 ASP A C 1
ATOM 1497 O O . ASP A 1 196 ? 3.457 11.561 -9.479 1.00 95.19 196 ASP A O 1
ATOM 1501 N N . TRP A 1 197 ? 2.902 9.386 -9.463 1.00 96.88 197 TRP A N 1
ATOM 1502 C CA . TRP A 1 197 ? 3.846 9.046 -8.406 1.00 96.88 197 TRP A CA 1
ATOM 1503 C C . TRP A 1 197 ? 5.102 8.353 -8.933 1.00 96.88 197 TRP A C 1
ATOM 1505 O O . TRP A 1 197 ? 6.177 8.956 -8.894 1.00 96.88 197 TRP A O 1
ATOM 1515 N N . ALA A 1 198 ? 5.009 7.129 -9.468 1.00 97.88 198 ALA A N 1
ATOM 1516 C CA . ALA A 1 198 ? 6.200 6.376 -9.879 1.00 97.88 198 ALA A CA 1
ATOM 1517 C C . ALA A 1 198 ? 7.002 7.099 -10.974 1.00 97.88 198 ALA A C 1
ATOM 1519 O O . ALA A 1 198 ? 8.235 7.098 -10.949 1.00 97.88 198 ALA A O 1
ATOM 1520 N N . GLY A 1 199 ? 6.314 7.766 -11.904 1.00 97.69 199 GLY A N 1
ATOM 1521 C CA . GLY A 1 199 ? 6.931 8.529 -12.986 1.00 97.69 199 GLY A CA 1
ATOM 1522 C C . GLY A 1 199 ? 7.678 9.759 -12.475 1.00 97.69 199 GLY A C 1
ATOM 1523 O O . GLY A 1 199 ? 8.840 9.959 -12.826 1.00 97.69 199 GLY A O 1
ATOM 1524 N N . ASN A 1 200 ? 7.046 10.543 -11.600 1.00 97.12 200 ASN A N 1
ATOM 1525 C CA . ASN A 1 200 ? 7.658 11.741 -11.018 1.00 97.12 200 ASN A CA 1
ATOM 1526 C C . ASN A 1 200 ? 8.785 11.404 -10.025 1.00 97.12 200 ASN A C 1
ATOM 1528 O O . ASN A 1 200 ? 9.770 12.136 -9.937 1.00 97.12 200 ASN A O 1
ATOM 1532 N N . ALA A 1 201 ? 8.687 10.271 -9.324 1.00 97.12 201 ALA A N 1
ATOM 1533 C CA . ALA A 1 201 ? 9.731 9.780 -8.428 1.00 97.12 201 ALA A CA 1
ATOM 1534 C C . ALA A 1 201 ? 10.942 9.182 -9.170 1.00 97.12 201 ALA A C 1
ATOM 1536 O O . ALA A 1 201 ? 12.016 9.073 -8.580 1.00 97.12 201 ALA A O 1
ATOM 1537 N N . TRP A 1 202 ? 10.808 8.827 -10.456 1.00 98.44 202 TRP A N 1
ATOM 1538 C CA . TRP A 1 202 ? 11.833 8.115 -11.233 1.00 98.44 202 TRP A CA 1
ATOM 1539 C C . TRP A 1 202 ? 13.223 8.748 -11.144 1.00 98.44 202 TRP A C 1
ATOM 1541 O O . TRP A 1 202 ? 14.206 8.055 -10.899 1.00 98.44 202 TRP A O 1
ATOM 1551 N N . ALA A 1 203 ? 13.308 10.069 -11.327 1.00 97.88 203 ALA A N 1
ATOM 1552 C CA . ALA A 1 203 ? 14.578 10.795 -11.344 1.00 97.88 203 ALA A CA 1
ATOM 1553 C C . ALA A 1 203 ? 15.274 10.846 -9.971 1.00 97.88 203 ALA A C 1
ATOM 1555 O O . ALA A 1 203 ? 16.477 11.094 -9.905 1.00 97.88 203 ALA A O 1
ATOM 1556 N N . TYR A 1 204 ? 14.525 10.617 -8.890 1.00 97.19 204 TYR A N 1
ATOM 1557 C CA . TYR A 1 204 ? 15.011 10.636 -7.509 1.00 97.19 204 TYR A CA 1
ATOM 1558 C C . TYR A 1 204 ? 15.253 9.228 -6.953 1.00 97.19 204 TYR A C 1
ATOM 1560 O O . TYR A 1 204 ? 15.925 9.069 -5.934 1.00 97.19 204 TYR A O 1
ATOM 1568 N N . ASP A 1 205 ? 14.745 8.200 -7.631 1.00 98.19 205 ASP A N 1
ATOM 1569 C CA . ASP A 1 205 ? 14.998 6.807 -7.301 1.00 98.19 205 ASP A CA 1
ATOM 1570 C C . ASP A 1 205 ? 16.400 6.396 -7.786 1.00 98.19 205 ASP A C 1
ATOM 1572 O O . ASP A 1 205 ? 16.672 6.295 -8.985 1.00 98.19 205 ASP A O 1
ATOM 1576 N N . SER A 1 206 ? 17.311 6.146 -6.841 1.00 97.62 206 SER A N 1
ATOM 1577 C CA . SER A 1 206 ? 18.719 5.824 -7.130 1.00 97.62 206 SER A CA 1
ATOM 1578 C C . SER A 1 206 ? 18.944 4.500 -7.875 1.00 97.62 206 SER A C 1
ATOM 1580 O O . SER A 1 206 ? 20.016 4.295 -8.443 1.00 97.62 206 SER A O 1
ATOM 1582 N N . VAL A 1 207 ? 17.954 3.603 -7.886 1.00 98.06 207 VAL A N 1
ATOM 1583 C CA . VAL A 1 207 ? 18.017 2.322 -8.596 1.00 98.06 207 VAL A CA 1
ATOM 1584 C C . VAL A 1 207 ? 17.431 2.479 -9.994 1.00 98.06 207 VAL A C 1
ATOM 1586 O O . VAL A 1 207 ? 18.035 2.036 -10.973 1.00 98.06 207 VAL A O 1
ATOM 1589 N N . CYS A 1 208 ? 16.267 3.119 -10.094 1.00 98.38 208 CYS A N 1
ATOM 1590 C CA . CYS A 1 208 ? 15.493 3.185 -11.327 1.00 98.38 208 CYS A CA 1
ATOM 1591 C C . CYS A 1 208 ? 15.980 4.265 -12.289 1.00 98.38 208 CYS A C 1
ATOM 1593 O O . CYS A 1 208 ? 16.066 3.999 -13.487 1.00 98.38 208 CYS A O 1
ATOM 1595 N N . SER A 1 209 ? 16.424 5.423 -11.791 1.00 98.06 209 SER A N 1
ATOM 1596 C CA . SER A 1 209 ? 17.004 6.490 -12.627 1.00 98.06 209 SER A CA 1
ATOM 1597 C C . SER A 1 209 ? 18.187 6.026 -13.490 1.00 98.06 209 SER A C 1
ATOM 1599 O O . SER A 1 209 ? 18.436 6.584 -14.556 1.00 98.06 209 SER A O 1
ATOM 1601 N N . LEU A 1 210 ? 18.895 4.971 -13.070 1.00 98.00 210 LEU A N 1
ATOM 1602 C CA . LEU A 1 210 ? 20.020 4.381 -13.801 1.00 98.00 210 LEU A CA 1
ATOM 1603 C C . LEU A 1 210 ? 19.595 3.423 -14.926 1.00 98.00 210 LEU A C 1
ATOM 1605 O O . LEU A 1 210 ? 20.438 2.997 -15.715 1.00 98.00 210 LEU A O 1
ATOM 1609 N N . LYS A 1 211 ? 18.315 3.037 -14.989 1.00 98.12 211 LYS A N 1
ATOM 1610 C CA . LYS A 1 211 ? 17.811 2.024 -15.927 1.00 98.12 211 LYS A CA 1
ATOM 1611 C C . LYS A 1 211 ? 17.412 2.599 -17.282 1.00 98.12 211 LYS A C 1
ATOM 1613 O O . LYS A 1 211 ? 17.558 1.915 -18.289 1.00 98.12 211 LYS A O 1
ATOM 1618 N N . ALA A 1 212 ? 16.899 3.827 -17.310 1.00 97.75 212 ALA A N 1
ATOM 1619 C CA . ALA A 1 212 ? 16.491 4.523 -18.527 1.00 97.75 212 ALA A CA 1
ATOM 1620 C C . ALA A 1 212 ? 16.356 6.038 -18.279 1.00 97.75 212 ALA A C 1
ATOM 1622 O O . ALA A 1 212 ? 16.197 6.453 -17.128 1.00 97.75 212 ALA A O 1
ATOM 1623 N N . PRO A 1 213 ? 16.335 6.872 -19.341 1.00 96.69 213 PRO A N 1
ATOM 1624 C CA . PRO A 1 213 ? 16.180 8.324 -19.209 1.00 96.69 213 PRO A CA 1
ATOM 1625 C C . PRO A 1 213 ? 14.896 8.764 -18.494 1.00 96.69 213 PRO A C 1
ATOM 1627 O O . PRO A 1 213 ? 14.877 9.806 -17.848 1.00 96.69 213 PRO A O 1
ATOM 1630 N N . ASN A 1 214 ? 13.818 7.991 -18.626 1.00 96.94 214 ASN A N 1
ATOM 1631 C CA . ASN A 1 214 ? 12.553 8.209 -17.935 1.00 96.94 214 ASN A CA 1
ATOM 1632 C C . ASN A 1 214 ? 11.806 6.878 -17.759 1.00 96.94 214 ASN A C 1
ATOM 1634 O O . ASN A 1 214 ? 12.138 5.870 -18.393 1.00 96.94 214 ASN A O 1
ATOM 1638 N N . CYS A 1 215 ? 10.781 6.906 -16.909 1.00 98.00 215 CYS A N 1
ATOM 1639 C CA . CYS A 1 215 ? 9.983 5.737 -16.570 1.00 98.00 215 CYS A CA 1
ATOM 1640 C C . CYS A 1 215 ? 9.292 5.110 -17.790 1.00 98.00 215 CYS A C 1
ATOM 1642 O O . CYS A 1 215 ? 9.336 3.894 -17.969 1.00 98.00 215 CYS A O 1
ATOM 1644 N N . GLN A 1 216 ? 8.694 5.931 -18.657 1.00 97.31 216 GLN A N 1
ATOM 1645 C CA . GLN A 1 216 ? 7.919 5.468 -19.808 1.00 97.31 216 GLN A CA 1
ATOM 1646 C C . GLN A 1 216 ? 8.790 4.677 -20.787 1.00 97.31 216 GLN A C 1
ATOM 1648 O O . GLN A 1 216 ? 8.374 3.620 -21.259 1.00 97.31 216 GLN A O 1
ATOM 1653 N N . THR A 1 217 ? 10.018 5.140 -21.044 1.00 97.31 217 THR A N 1
ATOM 1654 C CA . THR A 1 217 ? 10.997 4.417 -21.865 1.00 97.31 217 THR A CA 1
ATOM 1655 C C . THR A 1 217 ? 11.325 3.055 -21.258 1.00 97.31 217 THR A C 1
ATOM 1657 O O . THR A 1 217 ? 11.251 2.049 -21.961 1.00 97.31 217 THR A O 1
ATOM 1660 N N . TYR A 1 218 ? 11.614 2.990 -19.953 1.00 98.25 218 TYR A N 1
ATOM 1661 C CA . TYR A 1 218 ? 11.927 1.713 -19.310 1.00 98.25 218 TYR A CA 1
ATOM 1662 C C . TYR A 1 218 ? 10.760 0.726 -19.391 1.00 98.25 218 TYR A C 1
ATOM 1664 O O . TYR A 1 218 ? 10.943 -0.403 -19.850 1.00 98.25 218 TYR A O 1
ATOM 1672 N N . VAL A 1 219 ? 9.562 1.164 -18.992 1.00 98.25 219 VAL A N 1
ATOM 1673 C CA . VAL A 1 219 ? 8.362 0.319 -18.965 1.00 98.25 219 VAL A CA 1
ATOM 1674 C C . VAL A 1 219 ? 8.003 -0.178 -20.360 1.00 98.25 219 VAL A C 1
ATOM 1676 O O . VAL A 1 219 ? 7.623 -1.338 -20.501 1.00 98.25 219 VAL A O 1
ATOM 1679 N N . ALA A 1 220 ? 8.142 0.651 -21.394 1.00 98.12 220 ALA A N 1
ATOM 1680 C CA . ALA A 1 220 ? 7.835 0.262 -22.765 1.00 98.12 220 ALA A CA 1
ATOM 1681 C C . ALA A 1 220 ? 8.826 -0.774 -23.324 1.00 98.12 220 ALA A C 1
ATOM 1683 O O . ALA A 1 220 ? 8.408 -1.748 -23.952 1.00 98.12 220 ALA A O 1
ATOM 1684 N N . GLU A 1 221 ? 10.123 -0.594 -23.072 1.00 97.88 221 GLU A N 1
ATOM 1685 C CA . GLU A 1 221 ? 11.185 -1.356 -23.742 1.00 97.88 221 GLU A CA 1
ATOM 1686 C C . GLU A 1 221 ? 11.624 -2.622 -22.991 1.00 97.88 221 GLU A C 1
ATOM 1688 O O . GLU A 1 221 ? 12.264 -3.488 -23.585 1.00 97.88 221 GLU A O 1
ATOM 1693 N N . ASN A 1 222 ? 11.263 -2.769 -21.709 1.00 98.31 222 ASN A N 1
ATOM 1694 C CA . ASN A 1 222 ? 11.748 -3.855 -20.845 1.00 98.31 222 ASN A CA 1
ATOM 1695 C C . ASN A 1 222 ? 10.609 -4.738 -20.298 1.00 98.31 222 ASN A C 1
ATOM 1697 O O . ASN A 1 222 ? 10.468 -4.862 -19.083 1.00 98.31 222 ASN A O 1
ATOM 1701 N N . PRO A 1 223 ? 9.795 -5.388 -21.152 1.00 98.38 223 PRO A N 1
ATOM 1702 C CA . PRO A 1 223 ? 8.641 -6.168 -20.700 1.00 98.38 223 PRO A CA 1
ATOM 1703 C C . PRO A 1 223 ? 8.9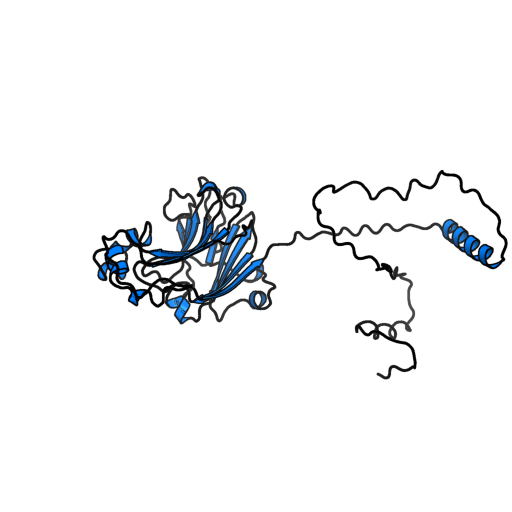92 -7.274 -19.701 1.00 98.38 223 PRO A C 1
ATOM 1705 O O . PRO A 1 223 ? 8.298 -7.443 -18.704 1.00 98.38 223 PRO A O 1
ATOM 1708 N N . ALA A 1 224 ? 10.107 -7.977 -19.919 1.00 98.50 224 ALA A N 1
ATOM 1709 C CA . ALA A 1 224 ? 10.523 -9.088 -19.065 1.00 98.50 224 ALA A CA 1
ATOM 1710 C C . ALA A 1 224 ? 10.831 -8.671 -17.614 1.00 98.50 224 ALA A C 1
ATOM 1712 O O . ALA A 1 224 ? 10.839 -9.528 -16.735 1.00 98.50 224 ALA A O 1
ATOM 1713 N N . ALA A 1 225 ? 11.056 -7.376 -17.349 1.00 98.38 225 ALA A N 1
ATOM 1714 C CA . ALA A 1 225 ? 11.247 -6.864 -15.994 1.00 98.38 225 ALA A CA 1
ATOM 1715 C C . ALA A 1 225 ? 9.978 -6.968 -15.132 1.00 98.38 225 ALA A C 1
ATOM 1717 O O . ALA A 1 225 ? 10.080 -6.888 -13.918 1.00 98.38 225 ALA A O 1
ATOM 1718 N N . PHE A 1 226 ? 8.806 -7.161 -15.742 1.00 98.75 226 PHE A N 1
ATOM 1719 C CA . PHE A 1 226 ? 7.513 -7.194 -15.055 1.00 98.75 226 PHE A CA 1
ATOM 1720 C C . PHE A 1 226 ? 6.948 -8.613 -14.916 1.00 98.75 226 PHE A C 1
ATOM 1722 O O . PHE A 1 226 ? 5.761 -8.784 -14.648 1.00 98.75 226 PHE A O 1
ATOM 1729 N N . ALA A 1 227 ? 7.776 -9.648 -15.109 1.00 98.56 227 ALA A N 1
ATOM 1730 C CA . ALA A 1 227 ? 7.349 -11.044 -14.975 1.00 98.56 227 ALA A CA 1
ATOM 1731 C C . ALA A 1 227 ? 6.818 -11.362 -13.564 1.00 98.56 227 ALA A C 1
ATOM 1733 O O . ALA A 1 227 ? 5.873 -12.137 -13.425 1.00 98.56 227 ALA A O 1
ATOM 1734 N N . ASP A 1 228 ? 7.373 -10.700 -12.544 1.00 98.25 228 ASP A N 1
ATOM 1735 C CA . ASP A 1 228 ? 6.949 -10.821 -11.147 1.00 98.25 228 ASP A CA 1
ATOM 1736 C C . ASP A 1 228 ? 5.999 -9.688 -10.702 1.00 98.25 228 ASP A C 1
ATOM 1738 O O . ASP A 1 228 ? 5.667 -9.564 -9.523 1.00 98.25 228 ASP A O 1
ATOM 1742 N N . ALA A 1 229 ? 5.476 -8.884 -11.631 1.00 98.44 229 ALA A N 1
ATOM 1743 C CA . ALA A 1 229 ? 4.482 -7.856 -11.331 1.00 98.44 229 ALA A CA 1
ATOM 1744 C C . ALA A 1 229 ? 3.062 -8.456 -11.315 1.00 98.44 229 ALA A C 1
ATOM 1746 O O . ALA A 1 229 ? 2.234 -8.223 -12.204 1.00 98.44 229 ALA A O 1
ATOM 1747 N N . TYR A 1 230 ? 2.777 -9.284 -10.305 1.00 98.81 230 TYR A N 1
ATOM 1748 C CA . TYR A 1 230 ? 1.464 -9.902 -10.126 1.00 98.81 230 TYR A CA 1
ATOM 1749 C C . TYR A 1 230 ? 1.063 -10.111 -8.659 1.00 98.81 230 TYR A C 1
ATOM 1751 O O . TYR A 1 230 ? 1.870 -10.392 -7.776 1.00 98.81 230 TYR A O 1
ATOM 1759 N N . TRP A 1 231 ? -0.245 -10.053 -8.427 1.00 98.88 231 TRP A N 1
ATOM 1760 C CA . TRP A 1 231 ? -0.909 -10.431 -7.186 1.00 98.88 231 TRP A CA 1
ATOM 1761 C C . TRP A 1 231 ? -1.275 -11.922 -7.190 1.00 98.88 231 TRP A C 1
ATOM 1763 O O . TRP A 1 231 ? -1.972 -12.398 -8.102 1.00 98.88 231 TRP A O 1
ATOM 1773 N N . MET A 1 232 ? -0.875 -12.642 -6.138 1.00 98.69 232 MET A N 1
ATOM 1774 C CA . MET A 1 232 ? -1.344 -13.988 -5.798 1.00 98.69 232 MET A CA 1
ATOM 1775 C C . MET A 1 232 ? -2.057 -13.945 -4.446 1.00 98.69 232 MET A C 1
ATOM 1777 O O . MET A 1 232 ? -1.437 -13.931 -3.384 1.00 98.69 232 MET A O 1
ATOM 1781 N N . ILE A 1 233 ? -3.385 -13.897 -4.516 1.00 98.75 233 ILE A N 1
ATOM 1782 C CA . ILE A 1 233 ? -4.272 -13.742 -3.363 1.00 98.75 233 ILE A CA 1
ATOM 1783 C C . ILE A 1 233 ? -4.716 -15.126 -2.895 1.00 98.75 233 ILE A C 1
ATOM 1785 O O . ILE A 1 233 ? -5.358 -15.847 -3.658 1.00 98.75 233 ILE A O 1
ATOM 1789 N N . ASN A 1 234 ? -4.410 -15.474 -1.643 1.00 98.44 234 ASN A N 1
ATOM 1790 C CA . ASN A 1 234 ? -4.917 -16.693 -1.014 1.00 98.44 234 ASN A CA 1
ATOM 1791 C C . ASN A 1 234 ? -6.393 -16.511 -0.650 1.00 98.44 234 ASN A C 1
ATOM 1793 O O . ASN A 1 234 ? -7.247 -17.303 -1.048 1.00 98.44 234 ASN A O 1
ATOM 1797 N N . TYR A 1 235 ? -6.705 -15.438 0.082 1.00 98.56 235 TYR A N 1
ATOM 1798 C CA . TYR A 1 235 ? -8.078 -15.011 0.330 1.00 98.56 235 TYR A CA 1
ATOM 1799 C C . TYR A 1 235 ? -8.164 -13.523 0.676 1.00 98.56 235 TYR A C 1
ATOM 1801 O O . TYR A 1 235 ? -7.226 -12.913 1.181 1.00 98.56 235 TYR A O 1
ATOM 1809 N N . LEU A 1 236 ? -9.360 -12.975 0.472 1.00 98.56 236 LEU A N 1
ATOM 1810 C CA . LEU A 1 236 ? -9.791 -11.682 0.986 1.00 98.56 236 LEU A CA 1
ATOM 1811 C C . LEU A 1 236 ? -11.084 -11.901 1.777 1.00 98.56 236 LEU A C 1
ATOM 1813 O O . LEU A 1 236 ? -12.055 -12.442 1.243 1.00 98.56 236 LEU A O 1
ATOM 1817 N N . LYS A 1 237 ? -11.102 -11.504 3.049 1.00 98.38 237 LYS A N 1
ATOM 1818 C CA . LYS A 1 237 ? -12.269 -11.617 3.933 1.00 98.38 237 LYS A CA 1
ATOM 1819 C C . LYS A 1 237 ? -12.596 -10.258 4.531 1.00 98.38 237 LYS A C 1
ATOM 1821 O O . LYS A 1 237 ? -11.700 -9.531 4.940 1.00 98.38 237 LYS A O 1
ATOM 1826 N N . VAL A 1 238 ? -13.886 -9.947 4.619 1.00 97.81 238 VAL A N 1
ATOM 1827 C CA . VAL A 1 238 ? -14.377 -8.744 5.297 1.00 97.81 238 VAL A CA 1
ATOM 1828 C C . VAL A 1 238 ? -15.304 -9.168 6.426 1.00 97.81 238 VAL A C 1
ATOM 1830 O O . VAL A 1 238 ? -16.276 -9.886 6.189 1.00 97.81 238 VAL A O 1
ATOM 1833 N N . TYR A 1 239 ? -15.003 -8.718 7.640 1.00 96.06 239 TYR A N 1
ATOM 1834 C CA . TYR A 1 239 ? -15.806 -8.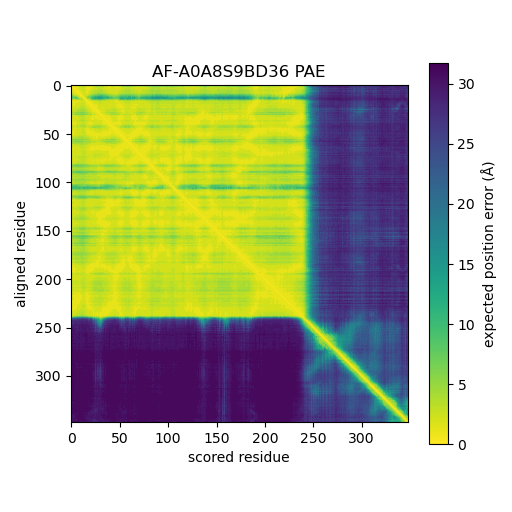933 8.836 1.00 96.06 239 TYR A CA 1
ATOM 1835 C C . TYR A 1 239 ? -16.476 -7.619 9.221 1.00 96.06 239 TYR A C 1
ATOM 1837 O O . TYR A 1 239 ? -15.863 -6.557 9.187 1.00 96.06 239 TYR A O 1
ATOM 1845 N N . THR A 1 240 ? -17.741 -7.688 9.607 1.00 89.25 240 THR A N 1
ATOM 1846 C CA . THR A 1 240 ? -18.489 -6.546 10.135 1.00 89.25 240 THR A CA 1
ATOM 1847 C C . THR A 1 240 ? -18.931 -6.887 11.543 1.00 89.25 240 THR A C 1
ATOM 1849 O O . THR A 1 240 ? -19.372 -8.014 11.786 1.00 89.25 240 THR A O 1
ATOM 1852 N N . SER A 1 241 ? -18.858 -5.932 12.466 1.00 73.56 241 SER A N 1
ATOM 1853 C CA . SER A 1 241 ? -19.476 -6.104 13.773 1.00 73.56 241 SER A CA 1
ATOM 1854 C C . SER A 1 241 ? -20.986 -6.252 13.581 1.00 73.56 241 SER A C 1
ATOM 1856 O O . SER A 1 241 ? -21.669 -5.380 13.046 1.00 73.56 241 SER A O 1
ATOM 1858 N N . VAL A 1 242 ? -21.529 -7.394 13.992 1.00 59.59 242 VAL A N 1
ATOM 1859 C CA . VAL A 1 242 ? -22.966 -7.490 14.239 1.00 59.59 242 VAL A CA 1
ATOM 1860 C C . VAL A 1 242 ? -23.218 -6.670 15.492 1.00 59.59 242 VAL A C 1
ATOM 1862 O O . VAL A 1 242 ? -22.637 -6.963 16.538 1.00 59.59 242 VAL A O 1
ATOM 1865 N N . ALA A 1 243 ? -24.048 -5.628 15.391 1.00 50.19 243 ALA A N 1
ATOM 1866 C CA . ALA A 1 243 ? -24.554 -4.947 16.572 1.00 50.19 243 ALA A CA 1
ATOM 1867 C C . ALA A 1 243 ? -25.083 -6.025 17.524 1.00 50.19 243 ALA A C 1
ATOM 1869 O O . ALA A 1 243 ? -25.926 -6.837 17.130 1.00 50.19 243 ALA A O 1
ATOM 1870 N N . ALA A 1 244 ? -24.537 -6.086 18.739 1.00 43.88 244 ALA A N 1
ATOM 1871 C CA . ALA A 1 244 ? -25.024 -7.011 19.742 1.00 43.88 244 ALA A CA 1
ATOM 1872 C C . ALA A 1 244 ? -26.503 -6.685 19.968 1.00 43.88 244 ALA A C 1
ATOM 1874 O O . ALA A 1 244 ? -26.831 -5.660 20.566 1.00 43.88 244 ALA A O 1
ATOM 1875 N N . LEU A 1 245 ? -27.401 -7.528 19.454 1.00 43.88 245 LEU A N 1
ATOM 1876 C CA . LEU A 1 245 ? -28.798 -7.504 19.851 1.00 43.88 245 LEU A CA 1
ATOM 1877 C C . LEU A 1 245 ? -28.803 -7.839 21.341 1.00 43.88 245 LEU A C 1
ATOM 1879 O O . LEU A 1 245 ? -28.721 -9.004 21.729 1.00 43.88 245 LEU A O 1
ATOM 1883 N N . GLN A 1 246 ? -28.827 -6.807 22.183 1.00 37.69 246 GLN A N 1
ATOM 1884 C CA . GLN A 1 246 ? -29.127 -6.967 23.594 1.00 37.69 246 GLN A CA 1
ATOM 1885 C C . GLN A 1 246 ? -30.583 -7.418 23.678 1.00 37.69 246 GLN A C 1
ATOM 1887 O O . GLN A 1 246 ? -31.506 -6.607 23.696 1.00 37.69 246 GLN A O 1
ATOM 1892 N N . PHE A 1 247 ? -30.802 -8.731 23.689 1.00 41.81 247 PHE A N 1
ATOM 1893 C CA . PHE A 1 247 ? -32.064 -9.284 24.146 1.00 41.81 247 PHE A CA 1
ATOM 1894 C C . PHE A 1 247 ? -32.159 -8.985 25.639 1.00 41.81 247 PHE A C 1
ATOM 1896 O O . PHE A 1 247 ? -31.582 -9.680 26.474 1.00 41.81 247 PHE A O 1
ATOM 1903 N N . GLN A 1 248 ? -32.857 -7.905 25.980 1.00 35.81 248 GLN A N 1
ATOM 1904 C CA . GLN A 1 248 ? -33.296 -7.675 27.344 1.00 35.81 248 GLN A CA 1
ATOM 1905 C C . GLN A 1 248 ? -34.434 -8.664 27.620 1.00 35.81 248 GLN A C 1
ATOM 1907 O O . GLN A 1 248 ? -35.607 -8.366 27.400 1.00 35.81 248 GLN A O 1
ATOM 1912 N N . GLU A 1 249 ? -34.066 -9.876 28.045 1.00 39.78 249 GLU A N 1
ATOM 1913 C CA . GLU A 1 249 ? -34.980 -10.882 28.596 1.00 39.78 249 GLU A CA 1
ATOM 1914 C C . GLU A 1 249 ? -35.746 -10.248 29.766 1.00 39.78 249 GLU A C 1
ATOM 1916 O O . GLU A 1 249 ? -35.268 -10.156 30.899 1.00 39.78 249 GLU A O 1
ATOM 1921 N N . SER A 1 250 ? -36.940 -9.737 29.475 1.00 39.38 250 SER A N 1
ATOM 1922 C CA . SER A 1 250 ? -37.861 -9.222 30.478 1.00 39.38 250 SER A CA 1
ATOM 1923 C C . SER A 1 250 ? -38.648 -10.410 31.020 1.00 39.38 250 SER A C 1
ATOM 1925 O O . SER A 1 250 ? -39.691 -10.772 30.479 1.00 39.38 250 SER A O 1
ATOM 1927 N N . TYR A 1 251 ? -38.141 -11.051 32.076 1.00 39.56 251 TYR A N 1
ATOM 1928 C CA . TYR A 1 251 ? -38.879 -12.093 32.791 1.00 39.56 251 TYR A CA 1
ATOM 1929 C C . TYR A 1 251 ? -40.099 -11.471 33.489 1.00 39.56 251 TYR A C 1
ATOM 1931 O O . TYR A 1 251 ? -40.019 -10.998 34.622 1.00 39.56 251 TYR A O 1
ATOM 1939 N N . TYR A 1 252 ? -41.255 -11.479 32.825 1.00 39.62 252 TYR A N 1
ATOM 1940 C CA . TYR A 1 252 ? -42.535 -11.226 33.482 1.00 39.62 252 TYR A CA 1
ATOM 1941 C C . TYR A 1 252 ? -42.917 -12.462 34.303 1.00 39.62 252 TYR A C 1
ATOM 1943 O O . TYR A 1 252 ? -43.468 -13.434 33.784 1.00 39.62 252 TYR A O 1
ATOM 1951 N N . ILE A 1 253 ? -42.631 -12.431 35.606 1.00 36.88 253 ILE A N 1
ATOM 1952 C CA . ILE A 1 253 ? -43.198 -13.387 36.561 1.00 36.88 253 ILE A CA 1
ATOM 1953 C C . ILE A 1 253 ? -44.694 -13.074 36.672 1.00 36.88 253 ILE A C 1
ATOM 1955 O O . ILE A 1 253 ? -45.110 -12.194 37.425 1.00 36.88 253 ILE A O 1
ATOM 1959 N N . PHE A 1 254 ? -45.523 -13.792 35.915 1.00 38.12 254 PHE A N 1
ATOM 1960 C CA . PHE A 1 254 ? -46.953 -13.842 36.193 1.00 38.12 254 PHE A CA 1
ATOM 1961 C C . PHE A 1 254 ? -47.138 -14.588 37.513 1.00 38.12 254 PHE A C 1
ATOM 1963 O O . PHE A 1 254 ? -47.069 -15.816 37.566 1.00 38.12 254 PHE A O 1
ATOM 1970 N N . ILE A 1 255 ? -47.372 -13.847 38.597 1.00 39.72 255 ILE A N 1
ATOM 1971 C CA . ILE A 1 255 ? -47.893 -14.424 39.835 1.00 39.72 255 ILE A CA 1
ATOM 1972 C C . ILE A 1 255 ? -49.321 -14.867 39.520 1.00 39.72 255 ILE A C 1
ATOM 1974 O O . ILE A 1 255 ? -50.283 -14.109 39.652 1.00 39.72 255 ILE A O 1
ATOM 1978 N N . VAL A 1 256 ? -49.462 -16.102 39.045 1.00 40.91 256 VAL A N 1
ATOM 1979 C CA . VAL A 1 256 ? -50.763 -16.748 38.928 1.00 40.91 256 VAL A CA 1
ATOM 1980 C C . VAL A 1 256 ? -51.245 -16.947 40.359 1.00 40.91 256 VAL A C 1
ATOM 1982 O O . VAL A 1 256 ? -50.793 -17.849 41.062 1.00 40.91 256 VAL A O 1
ATOM 1985 N N . SER A 1 257 ? -52.107 -16.045 40.834 1.00 42.16 257 SER A N 1
ATOM 1986 C CA . SER A 1 257 ? -52.721 -16.189 42.154 1.00 42.16 257 SER A CA 1
ATOM 1987 C C . SER A 1 257 ? -53.336 -17.589 42.277 1.00 42.16 257 SER A C 1
ATOM 1989 O O . SER A 1 257 ? -53.894 -18.116 41.311 1.00 42.16 257 SER A O 1
ATOM 1991 N N . ALA A 1 258 ? -53.254 -18.203 43.461 1.00 43.34 258 ALA A N 1
ATOM 1992 C CA . ALA A 1 258 ? -53.769 -19.556 43.719 1.00 43.34 258 ALA A CA 1
ATOM 1993 C C . ALA A 1 258 ? -55.253 -19.741 43.315 1.00 43.34 258 ALA A C 1
ATOM 1995 O O . ALA A 1 258 ? -55.721 -20.861 43.100 1.00 43.34 258 ALA A O 1
ATOM 1996 N N . SER A 1 259 ? -55.983 -18.635 43.161 1.00 46.50 259 SER A N 1
ATOM 1997 C CA . SER A 1 259 ? -57.346 -18.549 42.638 1.00 46.50 259 SER A CA 1
ATOM 1998 C C . SER A 1 259 ? -57.470 -18.979 41.166 1.00 46.50 259 SER A C 1
ATOM 2000 O O . SER A 1 259 ? -58.452 -19.624 40.808 1.00 46.50 259 SER A O 1
ATOM 2002 N N . PHE A 1 260 ? -56.473 -18.688 40.319 1.00 44.88 260 PHE A N 1
ATOM 2003 C CA . PHE A 1 260 ? -56.459 -19.071 38.897 1.00 44.88 260 PHE A CA 1
ATOM 2004 C C . PHE A 1 260 ? -56.168 -20.563 38.696 1.00 44.88 260 PHE A C 1
ATOM 2006 O O . PHE A 1 260 ? -56.767 -21.202 37.831 1.00 44.88 260 PHE A O 1
ATOM 2013 N N . LEU A 1 261 ? -55.307 -21.149 39.536 1.00 40.72 261 LEU A N 1
ATOM 2014 C CA . LEU A 1 261 ? -55.001 -22.581 39.479 1.00 40.72 261 LEU A CA 1
ATOM 2015 C C . LEU A 1 261 ? -56.215 -23.430 39.899 1.00 40.72 261 LEU A C 1
ATOM 2017 O O . LEU A 1 261 ? -56.491 -24.461 39.291 1.00 40.72 261 LEU A O 1
ATOM 2021 N N . LYS A 1 262 ? -57.013 -22.954 40.868 1.00 41.72 262 LYS A N 1
ATOM 2022 C CA . LYS A 1 262 ? -58.294 -23.587 41.235 1.00 41.72 262 LYS A CA 1
ATOM 2023 C C . LYS A 1 262 ? -59.326 -23.535 40.104 1.00 41.72 262 LYS A C 1
ATOM 2025 O O . LYS A 1 262 ? -60.039 -24.517 39.906 1.00 41.72 262 LYS A O 1
ATOM 2030 N N . ALA A 1 263 ? -59.389 -22.442 39.341 1.00 45.78 263 ALA A N 1
ATOM 2031 C CA . ALA A 1 263 ? -60.307 -22.324 38.207 1.00 45.78 263 ALA A CA 1
ATOM 2032 C C . ALA A 1 263 ? -59.948 -23.299 37.068 1.00 45.78 263 ALA A C 1
ATOM 2034 O O . ALA A 1 263 ? -60.834 -23.981 36.553 1.00 45.78 263 ALA A O 1
ATOM 2035 N N . LEU A 1 264 ? -58.656 -23.446 36.738 1.00 41.06 264 LEU A N 1
ATOM 2036 C CA . LEU A 1 264 ? -58.202 -24.400 35.716 1.00 41.06 264 LEU A CA 1
ATOM 2037 C C . LEU A 1 264 ? -58.414 -25.866 36.133 1.00 41.06 264 LEU A C 1
ATOM 2039 O O . LEU A 1 264 ? -58.859 -26.673 35.322 1.00 41.06 264 LEU A O 1
ATOM 2043 N N . ILE A 1 265 ? -58.149 -26.215 37.398 1.00 42.03 265 ILE A N 1
ATOM 2044 C CA . ILE A 1 265 ? -58.320 -27.592 37.902 1.00 42.03 265 ILE A CA 1
ATOM 2045 C C . ILE A 1 265 ? -59.806 -27.998 37.935 1.00 42.03 265 ILE A C 1
ATOM 2047 O O . ILE A 1 265 ? -60.138 -29.149 37.652 1.00 42.03 265 ILE A O 1
ATOM 2051 N N . THR A 1 266 ? -60.713 -27.056 38.212 1.00 41.16 266 THR A N 1
ATOM 2052 C CA . THR A 1 266 ? -62.165 -27.324 38.229 1.00 41.16 266 THR A CA 1
ATOM 2053 C C . THR A 1 266 ? -62.735 -27.509 36.814 1.00 41.16 266 THR A C 1
ATOM 2055 O O . THR A 1 266 ? -63.631 -28.324 36.611 1.00 41.16 266 THR A O 1
ATOM 2058 N N . LEU A 1 267 ? -62.183 -26.815 35.810 1.00 39.41 267 LEU A N 1
ATOM 2059 C CA . LEU A 1 267 ? -62.567 -26.990 34.401 1.00 39.41 267 LEU A CA 1
ATOM 2060 C C . LEU A 1 267 ? -62.173 -28.372 33.853 1.00 39.41 267 LEU A C 1
ATOM 2062 O O . LEU A 1 267 ? -62.942 -28.978 33.109 1.00 39.41 267 LEU A O 1
ATOM 2066 N N . VAL A 1 268 ? -61.018 -28.903 34.265 1.00 39.06 268 VAL A N 1
ATOM 2067 C CA . VAL A 1 268 ? -60.548 -30.232 33.833 1.00 39.06 268 VAL A CA 1
ATOM 2068 C C . VAL A 1 268 ? -61.341 -31.370 34.498 1.00 39.06 268 VAL A C 1
ATOM 2070 O O . VAL A 1 268 ? -61.575 -32.395 33.858 1.00 39.06 268 VAL A O 1
ATOM 2073 N N . SER A 1 269 ? -61.822 -31.203 35.739 1.00 38.19 269 SER A N 1
ATOM 2074 C CA . SER A 1 269 ? -62.603 -32.253 36.421 1.00 38.19 269 SER A CA 1
ATOM 2075 C C . SER A 1 269 ? -64.049 -32.371 35.921 1.00 38.19 269 SER A C 1
ATOM 2077 O O . SER A 1 269 ? -64.596 -33.473 35.887 1.00 38.19 269 SER A O 1
ATOM 2079 N N . LEU A 1 270 ? -64.659 -31.270 35.464 1.00 37.75 270 LEU A N 1
ATOM 2080 C CA . LEU A 1 270 ? -66.019 -31.274 34.908 1.00 37.75 270 LEU A CA 1
ATOM 2081 C C . LEU A 1 270 ? -66.088 -31.909 33.510 1.00 37.75 270 LEU A C 1
ATOM 2083 O O . LEU A 1 270 ? -67.099 -32.515 33.156 1.00 37.75 270 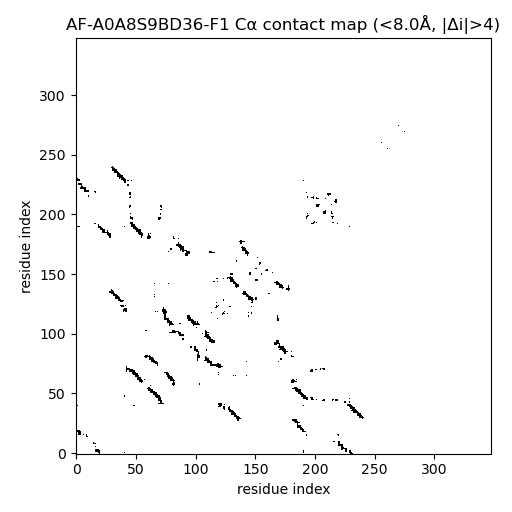LEU A O 1
ATOM 2087 N N . GLN A 1 271 ? -65.003 -31.847 32.735 1.00 37.47 271 GLN A N 1
ATOM 2088 C CA . GLN A 1 271 ? -64.949 -32.441 31.398 1.00 37.47 271 GLN A CA 1
ATOM 2089 C C . GLN A 1 271 ? -64.851 -33.981 31.429 1.00 37.47 271 GLN A C 1
ATOM 2091 O O . GLN A 1 271 ? -65.267 -34.640 30.478 1.00 37.47 271 GLN A O 1
ATOM 2096 N N . GLN A 1 272 ? -64.381 -34.571 32.537 1.00 37.34 272 GLN A N 1
ATOM 2097 C CA . GLN A 1 272 ? -64.323 -36.029 32.726 1.00 37.34 272 GLN A CA 1
ATOM 2098 C C . GLN A 1 272 ? -65.650 -36.658 33.192 1.00 37.34 272 GLN A C 1
ATOM 2100 O O . GLN A 1 272 ? -65.765 -37.881 33.176 1.00 37.34 272 GLN A O 1
ATOM 2105 N N . GLN A 1 273 ? -66.664 -35.863 33.565 1.00 37.22 273 GLN A N 1
ATOM 2106 C CA . GLN A 1 273 ? -67.971 -36.372 34.017 1.00 37.22 273 GLN A CA 1
ATOM 2107 C C . GLN A 1 273 ? -69.115 -36.225 32.997 1.00 37.22 273 GLN A C 1
ATOM 2109 O O . GLN A 1 273 ? -70.260 -36.531 33.314 1.00 37.22 273 GLN A O 1
ATOM 2114 N N . GLY A 1 274 ? -68.835 -35.804 31.758 1.00 37.19 274 GLY A N 1
ATOM 2115 C CA . GLY A 1 274 ? -69.817 -35.867 30.665 1.00 37.19 274 GLY A CA 1
ATOM 2116 C C . GLY A 1 274 ? -71.020 -34.919 30.782 1.00 37.19 274 GLY A C 1
ATOM 2117 O O . GLY A 1 274 ? -72.014 -35.124 30.089 1.00 37.19 274 GLY A O 1
ATOM 2118 N N . ILE A 1 275 ? -70.954 -33.873 31.610 1.00 40.75 275 ILE A N 1
ATOM 2119 C CA . ILE A 1 275 ? -72.029 -32.877 31.725 1.00 40.75 275 ILE A CA 1
ATOM 2120 C C . ILE A 1 275 ? -71.702 -31.687 30.816 1.00 40.75 275 ILE A C 1
ATOM 2122 O O . ILE A 1 275 ? -70.838 -30.869 31.130 1.00 40.75 275 ILE A O 1
ATOM 2126 N N . GLN A 1 276 ? -72.397 -31.571 29.682 1.00 32.22 276 GLN A N 1
ATOM 2127 C CA . GLN A 1 276 ? -72.373 -30.350 28.877 1.00 32.22 276 GLN A CA 1
ATOM 2128 C C . GLN A 1 276 ? -73.360 -29.328 29.449 1.00 32.22 276 GLN A C 1
ATOM 2130 O O . GLN A 1 276 ? -74.571 -29.489 29.322 1.00 32.22 276 GLN A O 1
ATOM 2135 N N . HIS A 1 277 ? -72.843 -28.239 30.016 1.00 34.41 277 HIS A N 1
ATOM 2136 C CA . HIS A 1 277 ? -73.603 -27.003 30.173 1.00 34.41 277 HIS A CA 1
ATOM 2137 C C . HIS A 1 277 ? -72.925 -25.880 29.387 1.00 34.41 277 HIS A C 1
ATOM 2139 O O . HIS A 1 277 ? -71.738 -25.607 29.556 1.00 34.41 277 HIS A O 1
ATOM 2145 N N . PHE A 1 278 ? -73.707 -25.235 28.519 1.00 34.78 278 PHE A N 1
ATOM 2146 C CA . PHE A 1 278 ? -73.342 -23.998 27.842 1.00 34.78 278 PHE A CA 1
ATOM 2147 C C . PHE A 1 278 ? -73.181 -22.883 28.879 1.00 34.78 278 PHE A C 1
ATOM 2149 O O . PHE A 1 278 ? -74.154 -22.494 29.522 1.00 34.78 278 PHE A O 1
ATOM 2156 N N . PHE A 1 279 ? -71.973 -22.336 29.008 1.00 31.73 279 PHE A N 1
ATOM 2157 C CA . PHE A 1 279 ? -71.747 -21.078 29.714 1.00 31.73 279 PHE A CA 1
ATOM 2158 C C . PHE A 1 279 ? -71.417 -19.982 28.701 1.00 31.73 279 PHE A C 1
ATOM 2160 O O . PHE A 1 279 ? -70.439 -20.069 27.960 1.00 31.73 279 PHE A O 1
ATOM 2167 N N . PHE A 1 280 ? -72.252 -18.944 28.677 1.00 29.52 280 PHE A N 1
ATOM 2168 C CA . PHE A 1 280 ? -71.966 -17.692 27.986 1.00 29.52 280 PHE A CA 1
ATOM 2169 C C . PHE A 1 280 ? -70.840 -16.965 28.725 1.00 29.52 280 PHE A C 1
ATOM 2171 O O . PHE A 1 280 ? -71.009 -16.547 29.870 1.00 29.52 280 PHE A O 1
ATOM 2178 N N . ILE A 1 281 ? -69.693 -16.799 28.067 1.00 31.73 281 ILE A N 1
ATOM 2179 C CA . ILE A 1 281 ? -68.622 -15.929 28.552 1.00 31.73 281 ILE A CA 1
ATOM 2180 C C . ILE A 1 281 ? -68.929 -14.509 28.056 1.00 31.73 281 ILE A C 1
ATOM 2182 O O . ILE A 1 281 ? -69.060 -14.271 26.857 1.00 31.73 281 ILE A O 1
ATOM 2186 N N . SER A 1 282 ? -69.083 -13.574 28.995 1.00 27.72 282 SER A N 1
ATOM 2187 C CA . SER A 1 282 ? -69.234 -12.135 28.739 1.00 27.72 282 SER A CA 1
ATOM 2188 C C . SER A 1 282 ? -68.034 -11.574 27.945 1.00 27.72 282 SER A C 1
ATOM 2190 O O . SER A 1 282 ? -66.897 -11.951 28.239 1.00 27.72 282 SER A O 1
ATOM 2192 N N . PRO A 1 283 ? -68.229 -10.643 26.986 1.00 31.41 283 PRO A N 1
ATOM 2193 C CA . PRO A 1 283 ? -67.187 -10.189 26.054 1.00 31.41 283 PRO A CA 1
ATOM 2194 C C . PRO A 1 283 ? -66.125 -9.246 26.662 1.00 31.41 283 PRO A C 1
ATOM 2196 O O . PRO A 1 283 ? -65.402 -8.578 25.931 1.00 31.41 283 PRO A O 1
ATOM 2199 N N . ILE A 1 284 ? -65.984 -9.177 27.988 1.00 31.42 284 ILE A N 1
ATOM 2200 C CA . ILE A 1 284 ? -65.121 -8.180 28.651 1.00 31.42 284 ILE A CA 1
ATOM 2201 C C . ILE A 1 284 ? -63.626 -8.587 28.683 1.00 31.42 284 ILE A C 1
ATOM 2203 O O . ILE A 1 284 ? -62.771 -7.749 28.950 1.00 31.42 284 ILE A O 1
ATOM 2207 N N . PHE A 1 285 ? -63.256 -9.826 28.334 1.00 33.44 285 PHE A N 1
ATOM 2208 C CA . PHE A 1 285 ? -61.885 -10.338 28.542 1.00 33.44 285 PHE A CA 1
ATOM 2209 C C . PHE A 1 285 ? -61.033 -10.585 27.279 1.00 33.44 285 PHE A C 1
ATOM 2211 O O . PHE A 1 285 ? -60.003 -11.248 27.357 1.00 33.44 285 PHE A O 1
ATOM 2218 N N . ILE A 1 286 ? -61.392 -10.017 26.120 1.00 32.03 286 ILE A N 1
ATOM 2219 C CA . ILE A 1 286 ? -60.606 -10.164 24.869 1.00 32.03 286 ILE A CA 1
ATOM 2220 C C . ILE A 1 286 ? -59.513 -9.078 24.708 1.00 32.03 286 ILE A C 1
ATOM 2222 O O . ILE A 1 286 ? -58.687 -9.147 23.803 1.00 32.03 286 ILE A O 1
ATOM 2226 N N . ASN A 1 287 ? -59.400 -8.109 25.621 1.00 28.27 287 ASN A N 1
ATOM 2227 C CA . ASN A 1 287 ? -58.474 -6.978 25.445 1.00 28.27 287 ASN A CA 1
ATOM 2228 C C . ASN A 1 287 ? -57.021 -7.207 25.895 1.00 28.27 287 ASN A C 1
ATOM 2230 O O . ASN A 1 287 ? -56.235 -6.265 25.888 1.00 28.27 287 ASN A O 1
ATOM 2234 N N . SER A 1 288 ? -56.619 -8.428 26.255 1.00 31.12 288 SER A N 1
ATOM 2235 C CA . SER A 1 288 ? -55.239 -8.689 26.709 1.00 31.12 288 SER A CA 1
ATOM 2236 C C . SER A 1 288 ? -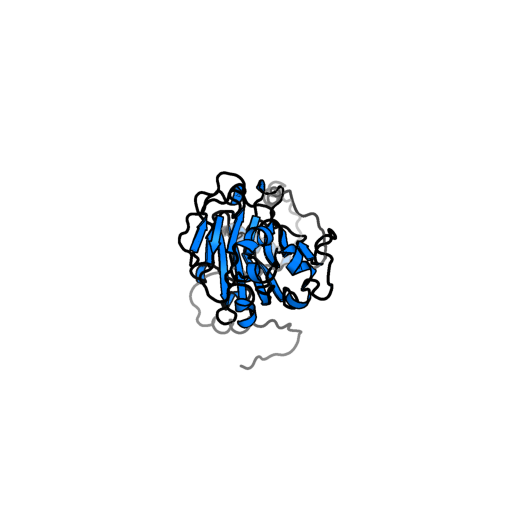54.418 -9.586 25.783 1.00 31.12 288 SER A C 1
ATOM 2238 O O . SER A 1 288 ? -53.261 -9.852 26.084 1.00 31.12 288 SER A O 1
ATOM 2240 N N . LEU A 1 289 ? -54.971 -10.015 24.642 1.00 29.88 289 LEU A N 1
ATOM 2241 C CA . LEU A 1 289 ? -54.238 -10.814 23.649 1.00 29.88 289 LEU A CA 1
ATOM 2242 C C . LEU A 1 289 ? -53.941 -10.057 22.341 1.00 29.88 289 LEU A C 1
ATOM 2244 O O . LEU A 1 289 ? -53.410 -10.634 21.396 1.00 29.88 289 LEU A O 1
ATOM 2248 N N . VAL A 1 290 ? -54.259 -8.760 22.284 1.00 29.41 290 VAL A N 1
ATOM 2249 C CA . VAL A 1 290 ? -54.002 -7.888 21.129 1.00 29.41 290 VAL A CA 1
ATOM 2250 C C . VAL A 1 290 ? -53.118 -6.728 21.574 1.00 29.41 290 VAL A C 1
ATOM 2252 O O . VAL A 1 290 ? -53.588 -5.615 21.758 1.00 29.41 290 VAL A O 1
ATOM 2255 N N . LEU A 1 291 ? -51.833 -6.998 21.803 1.00 28.69 291 LEU A N 1
ATOM 2256 C CA . LEU A 1 291 ? -50.800 -5.958 21.921 1.00 28.69 291 LEU A CA 1
ATOM 2257 C C . LEU A 1 291 ? -49.397 -6.540 21.683 1.00 28.69 291 LEU A C 1
ATOM 2259 O O . LEU A 1 291 ? -48.477 -6.343 22.459 1.00 28.69 291 LEU A O 1
ATOM 2263 N N . VAL A 1 292 ? -49.229 -7.250 20.563 1.00 30.97 292 VAL A N 1
ATOM 2264 C CA . VAL A 1 292 ? -47.933 -7.344 19.863 1.00 30.97 292 VAL A CA 1
ATOM 2265 C C . VAL A 1 292 ? -48.200 -7.191 18.367 1.00 30.97 292 VAL A C 1
ATOM 2267 O O . VAL A 1 292 ? -48.041 -8.104 17.564 1.00 30.97 292 VAL A O 1
ATOM 2270 N N . LYS A 1 293 ? -48.723 -6.024 17.989 1.00 30.06 293 LYS A N 1
ATOM 2271 C CA . LYS A 1 293 ? -48.730 -5.558 16.602 1.00 30.06 293 LYS A CA 1
ATOM 2272 C C . LYS A 1 293 ? -48.787 -4.035 16.60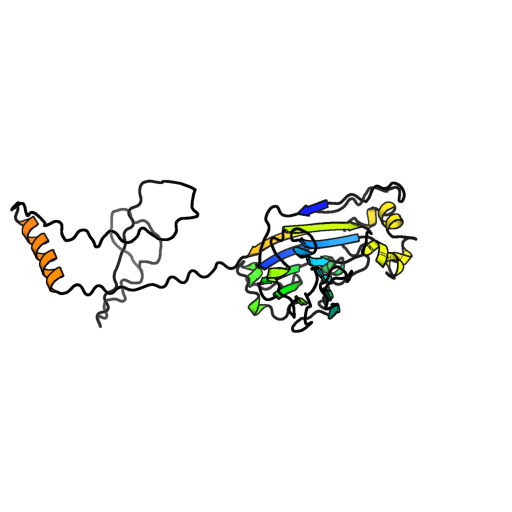5 1.00 30.06 293 LYS A C 1
ATOM 2274 O O . LYS A 1 293 ? -49.860 -3.475 16.454 1.00 30.06 293 LYS A O 1
ATOM 2279 N N . HIS A 1 294 ? -47.648 -3.396 16.880 1.00 29.70 294 HIS A N 1
ATOM 2280 C CA . HIS A 1 294 ? -47.232 -2.113 16.295 1.00 29.70 294 HIS A CA 1
ATOM 2281 C C . HIS A 1 294 ? -45.917 -1.629 16.921 1.00 29.70 294 HIS A C 1
ATOM 2283 O O . HIS A 1 294 ? -45.920 -0.873 17.881 1.00 29.70 294 HIS A O 1
ATOM 2289 N N . GLN A 1 295 ? -44.794 -2.056 16.350 1.00 30.34 295 GLN A N 1
ATOM 2290 C CA . GLN A 1 295 ? -43.683 -1.187 15.943 1.00 30.34 295 GLN A CA 1
ATOM 2291 C C . GLN A 1 295 ? -42.683 -2.047 15.160 1.00 30.34 295 GLN A C 1
ATOM 2293 O O . GLN A 1 295 ? -42.557 -3.231 15.446 1.00 30.34 295 GLN A O 1
ATOM 2298 N N . TYR A 1 296 ? -42.043 -1.452 14.153 1.00 30.55 296 TYR A N 1
ATOM 2299 C CA . TYR A 1 296 ? -41.303 -2.073 13.040 1.00 30.55 296 TYR A CA 1
ATOM 2300 C C . TYR A 1 296 ? -42.182 -2.491 11.850 1.00 30.55 296 TYR A C 1
ATOM 2302 O O . TYR A 1 296 ? -42.236 -3.643 11.430 1.00 30.55 296 TYR A O 1
ATOM 2310 N N . SER A 1 297 ? -42.865 -1.498 11.273 1.00 30.30 297 SER A N 1
ATOM 2311 C CA . SER A 1 297 ? -42.988 -1.418 9.818 1.00 30.30 297 SER A CA 1
ATOM 2312 C C . SER A 1 297 ? -41.673 -0.852 9.286 1.00 30.30 297 SER A C 1
ATOM 2314 O O . SER A 1 297 ? -41.392 0.322 9.499 1.00 30.30 297 SER A O 1
ATOM 2316 N N . ASP A 1 298 ? -40.831 -1.718 8.736 1.00 31.31 298 ASP A N 1
ATOM 2317 C CA . ASP A 1 298 ? -40.145 -1.541 7.453 1.00 31.31 298 ASP A CA 1
ATOM 2318 C C . ASP A 1 298 ? -38.924 -2.458 7.397 1.00 31.31 298 ASP A C 1
ATOM 2320 O O . ASP A 1 298 ? -38.163 -2.584 8.351 1.00 31.31 298 ASP A O 1
ATOM 2324 N N . ILE A 1 299 ? -38.754 -3.079 6.229 1.00 32.41 299 ILE A N 1
ATOM 2325 C CA . ILE A 1 299 ? -37.720 -4.055 5.867 1.00 32.41 299 ILE A CA 1
ATOM 2326 C C . ILE A 1 299 ? -38.040 -5.487 6.317 1.00 32.41 299 ILE A C 1
ATOM 2328 O O . ILE A 1 299 ? -37.503 -5.999 7.289 1.00 32.41 299 ILE A O 1
ATOM 2332 N N . LEU A 1 300 ? -38.900 -6.152 5.538 1.00 28.25 300 LEU A N 1
ATOM 2333 C CA . LEU A 1 300 ? -38.710 -7.537 5.076 1.00 28.25 300 LEU A CA 1
ATOM 2334 C C . LEU A 1 300 ? -39.786 -7.860 4.025 1.00 28.25 300 LEU A C 1
ATOM 2336 O O . LEU A 1 300 ? -40.754 -8.580 4.262 1.00 28.25 300 LEU A O 1
ATOM 2340 N N . GLN A 1 301 ? -39.609 -7.315 2.821 1.00 30.88 301 GLN A N 1
ATOM 2341 C CA . GLN A 1 301 ? -40.090 -7.991 1.620 1.00 30.88 301 GLN A CA 1
ATOM 2342 C C . GLN A 1 301 ? -39.069 -9.080 1.288 1.00 30.88 301 GLN A C 1
ATOM 2344 O O . GLN A 1 301 ? -38.027 -8.794 0.711 1.00 30.88 301 GLN A O 1
ATOM 2349 N N . ASN A 1 302 ? -39.332 -10.310 1.726 1.00 27.30 302 ASN A N 1
ATOM 2350 C CA . ASN A 1 302 ? -39.229 -11.496 0.878 1.00 27.30 302 ASN A CA 1
ATOM 2351 C C . ASN A 1 302 ? -39.732 -12.724 1.635 1.00 27.30 302 ASN A C 1
ATOM 2353 O O . ASN A 1 302 ? -39.248 -13.112 2.694 1.00 27.30 302 ASN A O 1
ATOM 2357 N N . ILE A 1 303 ? -40.768 -13.294 1.044 1.00 25.20 303 ILE A N 1
ATOM 2358 C CA . ILE A 1 303 ? -41.518 -14.462 1.466 1.00 25.20 303 ILE A CA 1
ATOM 2359 C C . ILE A 1 303 ? -40.721 -15.726 1.131 1.00 25.20 303 ILE A C 1
ATOM 2361 O O . ILE A 1 303 ? -40.322 -15.890 -0.016 1.00 25.20 303 ILE A O 1
ATOM 2365 N N . LEU A 1 304 ? -40.637 -16.671 2.072 1.00 23.94 304 LEU A N 1
ATOM 2366 C CA . LEU A 1 304 ? -40.725 -18.107 1.778 1.00 23.94 304 LEU A CA 1
ATOM 2367 C C . LEU A 1 304 ? -41.569 -18.772 2.876 1.00 23.94 304 LEU A C 1
ATOM 2369 O O . LEU A 1 304 ? -41.118 -18.981 3.999 1.00 23.94 304 LEU A O 1
ATOM 2373 N N . PHE A 1 305 ? -42.829 -19.063 2.547 1.00 26.14 305 PHE A N 1
ATOM 2374 C CA . PHE A 1 305 ? -43.720 -19.889 3.360 1.00 26.14 305 PHE A CA 1
ATOM 2375 C C . PHE A 1 305 ? -43.314 -21.363 3.224 1.00 26.14 305 PHE A C 1
ATOM 2377 O O . PHE A 1 305 ? -43.351 -21.907 2.124 1.00 26.14 305 PHE A O 1
ATOM 2384 N N . TYR A 1 306 ? -43.030 -22.027 4.344 1.00 23.94 306 TYR A N 1
ATOM 2385 C CA . TYR A 1 306 ? -43.174 -23.478 4.478 1.00 23.94 306 TYR A CA 1
ATOM 2386 C C . TYR A 1 306 ? -44.243 -23.747 5.544 1.00 23.94 306 TYR A C 1
ATOM 2388 O O . TYR A 1 306 ? -44.095 -23.270 6.671 1.00 23.94 306 TYR A O 1
ATOM 2396 N N . PRO A 1 307 ? -45.335 -24.472 5.239 1.00 31.25 307 PRO A N 1
ATOM 2397 C CA . PRO A 1 307 ? -46.245 -24.930 6.272 1.00 31.25 307 PRO A CA 1
ATOM 2398 C C . PRO A 1 307 ? -45.631 -26.160 6.949 1.00 31.25 307 PRO A C 1
ATOM 2400 O O . PRO A 1 307 ? -45.009 -26.987 6.284 1.00 31.25 307 PRO A O 1
ATOM 2403 N N . SER A 1 308 ? -45.901 -26.318 8.246 1.00 32.69 308 SER A N 1
ATOM 2404 C CA . SER A 1 308 ? -45.531 -27.450 9.122 1.00 32.69 308 SER A CA 1
ATOM 2405 C C . SER A 1 308 ? -44.251 -27.250 9.936 1.00 32.69 308 SER A C 1
ATOM 2407 O O . SER A 1 308 ? -43.205 -27.796 9.608 1.00 32.69 308 SER A O 1
ATOM 2409 N N . SER A 1 309 ? -44.349 -26.544 11.065 1.00 26.48 309 SER A N 1
ATOM 2410 C CA . SER A 1 309 ? -43.554 -26.845 12.266 1.00 26.48 309 SER A CA 1
ATOM 2411 C C . SER A 1 309 ? -44.210 -26.219 13.494 1.00 26.48 309 SER A C 1
ATOM 2413 O O . SER A 1 309 ? -44.266 -25.003 13.649 1.00 26.48 309 SER A O 1
ATOM 2415 N N . ILE A 1 310 ? -44.737 -27.086 14.354 1.00 26.67 310 ILE A N 1
ATOM 2416 C CA . ILE A 1 310 ? -45.194 -26.780 15.708 1.00 26.67 310 ILE A CA 1
ATOM 2417 C C . ILE A 1 310 ? -43.954 -26.427 16.537 1.00 26.67 310 ILE A C 1
ATOM 2419 O O . ILE A 1 310 ? -43.053 -27.253 16.673 1.00 26.67 310 ILE A O 1
ATOM 2423 N N . ILE A 1 311 ? -43.902 -25.220 17.101 1.00 24.73 311 ILE A N 1
ATOM 2424 C CA . ILE A 1 311 ? -42.896 -24.862 18.106 1.00 24.73 311 ILE A CA 1
ATOM 2425 C C . ILE A 1 311 ? -43.403 -25.377 19.456 1.00 24.73 311 ILE A C 1
ATOM 2427 O O . ILE A 1 311 ? -44.354 -24.840 20.022 1.00 24.73 311 ILE A O 1
ATOM 2431 N N . VAL A 1 312 ? -42.780 -26.442 19.962 1.00 23.97 312 VAL A N 1
ATOM 2432 C CA . VAL A 1 312 ? -42.956 -26.912 21.341 1.00 23.97 312 VAL A CA 1
ATOM 2433 C C . VAL A 1 312 ? -42.019 -26.097 22.230 1.00 23.97 312 VAL A C 1
ATOM 2435 O O . VAL A 1 312 ? -40.806 -26.287 22.193 1.00 23.97 312 VAL A O 1
ATOM 2438 N N . ILE A 1 313 ? -42.574 -25.189 23.033 1.00 26.66 313 ILE A N 1
ATOM 2439 C CA . ILE A 1 313 ? -41.833 -24.526 24.112 1.00 26.66 313 ILE A CA 1
ATOM 2440 C C . ILE A 1 313 ? -41.791 -25.506 25.286 1.00 26.66 313 ILE A C 1
ATOM 2442 O O . ILE A 1 313 ? -42.808 -25.740 25.937 1.00 26.66 313 ILE A O 1
ATOM 2446 N N . ASN A 1 314 ? -40.629 -26.109 25.533 1.00 25.28 314 ASN A N 1
ATOM 2447 C CA . ASN A 1 314 ? -40.418 -27.008 26.660 1.00 25.28 314 ASN A CA 1
ATOM 2448 C C . ASN A 1 314 ? -39.633 -26.302 27.779 1.00 25.28 314 ASN A C 1
ATOM 2450 O O . ASN A 1 314 ? -38.493 -25.897 27.584 1.00 25.28 314 ASN A O 1
ATOM 2454 N N . GLN A 1 315 ? -40.267 -26.294 28.955 1.00 29.12 315 GLN A N 1
ATOM 2455 C CA . GLN A 1 315 ? -39.726 -26.208 30.319 1.00 29.12 315 GLN A CA 1
ATOM 2456 C C . GLN A 1 315 ? -39.475 -24.836 30.973 1.00 29.12 315 GLN A C 1
ATOM 2458 O O . GLN A 1 315 ? -38.505 -24.131 30.721 1.00 29.12 315 GLN A O 1
ATOM 2463 N N . VAL A 1 316 ? -40.342 -24.559 31.954 1.00 26.86 316 VAL A N 1
ATOM 2464 C CA . VAL A 1 316 ? -40.137 -23.658 33.094 1.00 26.86 316 VAL A CA 1
ATOM 2465 C C . VAL A 1 316 ? -39.366 -24.430 34.171 1.00 26.86 316 VAL A C 1
ATOM 2467 O O . VAL A 1 316 ? -39.823 -25.482 34.620 1.00 26.86 316 VAL A O 1
ATOM 2470 N N . PHE A 1 317 ? -38.211 -23.919 34.600 1.00 26.00 317 PHE A N 1
ATOM 2471 C CA . PHE A 1 317 ? -37.479 -24.446 35.755 1.00 26.00 317 PHE A CA 1
ATOM 2472 C C . PHE A 1 317 ? -38.168 -24.018 37.059 1.00 26.00 317 PHE A C 1
ATOM 2474 O O . PHE A 1 317 ? -38.256 -22.828 37.353 1.00 26.00 317 PHE A O 1
ATOM 2481 N N . PHE A 1 318 ? -38.598 -24.980 37.878 1.00 28.80 318 PHE A N 1
ATOM 2482 C CA . PHE A 1 318 ? -38.926 -24.737 39.284 1.00 28.80 318 PHE A CA 1
ATOM 2483 C C . PHE A 1 318 ? -37.695 -25.040 40.143 1.00 28.80 318 PHE A C 1
ATOM 2485 O O . PHE A 1 318 ? -37.214 -26.170 40.180 1.00 28.80 318 PHE A O 1
ATOM 2492 N N . HIS A 1 319 ? -37.182 -24.027 40.841 1.00 26.61 319 HIS A N 1
ATOM 2493 C CA . HIS A 1 319 ? -36.234 -24.222 41.934 1.00 26.61 319 HIS A CA 1
ATOM 2494 C C . HIS A 1 319 ? -37.009 -24.652 43.184 1.00 26.61 319 HIS A C 1
ATOM 2496 O O . HIS A 1 319 ? -37.704 -23.843 43.796 1.00 26.61 319 HIS A O 1
ATOM 2502 N N . SER A 1 320 ? -36.858 -25.909 43.597 1.00 28.19 320 SER A N 1
ATOM 2503 C CA . SER A 1 320 ? -37.074 -26.299 44.989 1.00 28.19 320 SER A CA 1
ATOM 2504 C C . SER A 1 320 ? -35.981 -27.264 45.437 1.00 28.19 320 SER A C 1
ATOM 2506 O O . SER A 1 320 ? -35.620 -28.211 44.748 1.00 28.19 320 SER A O 1
ATOM 2508 N N . THR A 1 321 ? -35.451 -26.942 46.603 1.00 31.55 321 THR A N 1
ATOM 2509 C CA . THR A 1 321 ? -34.363 -27.531 47.379 1.00 31.55 321 THR A CA 1
ATOM 2510 C C . THR A 1 321 ? -34.347 -29.062 47.521 1.00 31.55 321 THR A C 1
ATOM 2512 O O . THR A 1 321 ? -35.363 -29.656 47.862 1.00 31.55 321 THR A O 1
ATOM 2515 N N . PHE A 1 322 ? -33.131 -29.621 47.401 1.00 40.12 322 PHE A N 1
ATOM 2516 C CA . PHE A 1 322 ? -32.598 -30.867 47.989 1.00 40.12 322 PHE A CA 1
ATOM 2517 C C . PHE A 1 322 ? -33.331 -32.206 47.723 1.00 40.12 322 PHE A C 1
ATOM 2519 O O . PHE A 1 322 ? -34.147 -32.644 48.526 1.00 40.12 322 PHE A O 1
ATOM 2526 N N . ASP A 1 323 ? -32.887 -32.939 46.690 1.00 33.62 323 ASP A N 1
ATOM 2527 C CA . ASP A 1 323 ? -32.982 -34.412 46.598 1.00 33.62 323 ASP A CA 1
ATOM 2528 C C . ASP A 1 323 ? -31.707 -34.981 45.912 1.00 33.62 323 ASP A C 1
ATOM 2530 O O . ASP A 1 323 ? -31.398 -34.580 44.783 1.00 33.62 323 ASP A O 1
ATOM 2534 N N . PRO A 1 324 ? -30.936 -35.894 46.542 1.00 36.12 324 PRO A N 1
ATOM 2535 C CA . PRO A 1 324 ? -29.720 -36.476 45.958 1.00 36.12 324 PRO A CA 1
ATOM 2536 C C . PRO A 1 324 ? -29.941 -37.396 44.741 1.00 36.12 324 PRO A C 1
ATOM 2538 O O . PRO A 1 324 ? -28.965 -37.833 44.132 1.00 36.12 324 PRO A O 1
ATOM 2541 N N . ASN A 1 325 ? -31.181 -37.698 44.346 1.00 36.88 325 ASN A N 1
ATOM 2542 C CA . ASN A 1 325 ? -31.457 -38.604 43.223 1.00 36.88 325 ASN A CA 1
ATOM 2543 C C . ASN A 1 325 ? -31.413 -37.946 41.828 1.00 36.88 325 ASN A C 1
ATOM 2545 O O . ASN A 1 325 ? -31.516 -38.644 40.818 1.00 36.88 325 ASN A O 1
ATOM 2549 N N . TYR A 1 326 ? -31.206 -36.628 41.728 1.00 38.97 326 TYR A N 1
ATOM 2550 C CA . TYR A 1 326 ? -31.281 -35.904 40.447 1.00 38.97 326 TYR A CA 1
ATOM 2551 C C . TYR A 1 326 ? -30.007 -35.975 39.573 1.00 38.97 326 TYR A C 1
ATOM 2553 O O . TYR A 1 326 ? -30.011 -35.565 38.414 1.00 38.97 326 TYR A O 1
ATOM 2561 N N . GLN A 1 327 ? -28.909 -36.547 40.077 1.00 39.34 327 GLN A N 1
ATOM 2562 C CA . GLN A 1 327 ? -27.619 -36.614 39.365 1.00 39.34 327 GLN A CA 1
ATOM 2563 C C . GLN A 1 327 ? -27.474 -37.794 38.382 1.00 39.34 327 GLN A C 1
ATOM 2565 O O . GLN A 1 327 ? -26.422 -37.952 37.773 1.00 39.34 327 GLN A O 1
ATOM 2570 N N . ARG A 1 328 ? -28.510 -38.616 38.158 1.00 37.47 328 ARG A N 1
ATOM 2571 C CA . ARG A 1 328 ? -28.457 -39.709 37.158 1.00 37.47 328 ARG A CA 1
ATOM 2572 C C . ARG A 1 328 ? -29.261 -39.467 35.879 1.00 37.47 328 ARG A C 1
ATOM 2574 O O . ARG A 1 328 ? -29.168 -40.276 34.963 1.00 37.47 328 ARG A O 1
ATOM 2581 N N . LEU A 1 329 ? -29.986 -38.350 35.772 1.00 34.91 329 LEU A N 1
ATOM 2582 C CA . LEU A 1 329 ? -30.766 -38.013 34.570 1.00 34.91 329 LEU A CA 1
ATOM 2583 C C . LEU A 1 329 ? -30.079 -37.006 33.627 1.00 34.91 329 LEU A C 1
ATOM 2585 O O . LEU A 1 329 ? -30.524 -36.825 32.498 1.00 34.91 329 LEU A O 1
ATOM 2589 N N . LEU A 1 330 ? -28.979 -36.379 34.055 1.00 34.50 330 LEU A N 1
ATOM 2590 C CA . LEU A 1 330 ? -28.279 -35.330 33.298 1.00 34.50 330 LEU A CA 1
ATOM 2591 C C . LEU A 1 330 ? -27.217 -35.845 32.306 1.00 34.50 330 LEU A C 1
ATOM 2593 O O . LEU A 1 330 ? -26.597 -35.043 31.619 1.00 34.50 330 LEU A O 1
ATOM 2597 N N . ALA A 1 331 ? -27.040 -37.163 32.165 1.00 39.75 331 ALA A N 1
ATOM 2598 C CA . ALA A 1 331 ? -26.032 -37.754 31.274 1.00 39.75 331 ALA A CA 1
ATOM 2599 C C . ALA A 1 331 ? -26.587 -38.332 29.951 1.00 39.75 331 ALA A C 1
ATOM 2601 O O . ALA A 1 331 ? -25.853 -38.996 29.228 1.00 39.75 331 ALA A O 1
ATOM 2602 N N . CYS A 1 332 ? -27.860 -38.099 29.602 1.00 31.30 332 CYS A N 1
ATOM 2603 C CA . CYS A 1 332 ? -28.467 -38.680 28.388 1.00 31.30 332 CYS A CA 1
ATOM 2604 C C . CYS A 1 332 ? -29.024 -37.668 27.372 1.00 31.30 332 CYS A C 1
ATOM 2606 O O . CYS A 1 332 ? -29.582 -38.076 26.360 1.00 31.30 332 CYS A O 1
ATOM 2608 N N . VAL A 1 333 ? -28.864 -36.357 27.588 1.00 35.09 333 VAL A N 1
ATOM 2609 C CA . VAL A 1 333 ? -29.424 -35.320 26.691 1.00 35.09 333 VAL A CA 1
ATOM 2610 C C . VAL A 1 333 ? -28.327 -34.393 26.153 1.00 35.09 333 VAL A C 1
ATOM 2612 O O . VAL A 1 333 ? -28.447 -33.173 26.177 1.00 35.09 333 VAL A O 1
ATOM 2615 N N . GLN A 1 334 ? -27.227 -34.975 25.665 1.00 37.78 334 GLN A N 1
ATOM 2616 C CA . GLN A 1 334 ? -26.203 -34.238 24.904 1.00 37.78 334 GLN A CA 1
ATOM 2617 C C . GLN A 1 334 ? -25.806 -34.874 23.565 1.00 37.78 334 GLN A C 1
ATOM 2619 O O . GLN A 1 334 ? -24.918 -34.367 22.886 1.00 37.78 334 GLN A O 1
ATOM 2624 N N . THR A 1 335 ? -26.505 -35.904 23.093 1.00 31.16 335 THR A N 1
ATOM 2625 C CA . THR A 1 335 ? -26.287 -36.442 21.746 1.00 31.16 335 THR A CA 1
ATOM 2626 C C . THR A 1 335 ? -27.594 -36.456 20.964 1.00 31.16 335 THR A C 1
ATOM 2628 O O . THR A 1 335 ? -28.592 -37.047 21.367 1.00 31.16 335 THR A O 1
ATOM 2631 N N . LYS A 1 336 ? -27.599 -35.751 19.827 1.00 36.62 336 LYS A N 1
ATOM 2632 C CA . LYS A 1 336 ? -28.655 -35.829 18.812 1.00 36.62 336 LYS A CA 1
ATOM 2633 C C . LYS A 1 336 ? -28.780 -37.288 18.353 1.00 36.62 336 LYS A C 1
ATOM 2635 O O . LYS A 1 336 ? -27.943 -37.746 17.583 1.00 36.62 336 LYS A O 1
ATOM 2640 N N . ALA A 1 337 ? -29.812 -38.000 18.791 1.00 28.83 337 ALA A N 1
ATOM 2641 C CA . ALA A 1 337 ? -30.184 -39.289 18.221 1.00 28.83 337 ALA A CA 1
ATOM 2642 C C . ALA A 1 337 ? -31.710 -39.426 18.199 1.00 28.83 337 ALA A C 1
ATOM 2644 O O . ALA A 1 337 ? -32.387 -39.257 19.211 1.00 28.83 337 ALA A O 1
ATOM 2645 N N . VAL A 1 338 ? -32.240 -39.698 17.009 1.00 30.45 338 VAL A N 1
ATOM 2646 C CA . VAL A 1 338 ? -33.639 -40.063 16.773 1.00 30.45 338 VAL A CA 1
ATOM 2647 C C . VAL A 1 338 ? -33.869 -41.439 17.397 1.00 30.45 338 VAL A C 1
ATOM 2649 O O . VAL A 1 338 ? -33.139 -42.376 17.082 1.00 30.45 338 VAL A O 1
ATOM 2652 N N . VAL A 1 339 ? -34.864 -41.569 18.278 1.00 30.38 339 VAL A N 1
ATOM 2653 C CA . VAL A 1 339 ? -35.262 -42.861 18.855 1.00 30.38 339 VAL A CA 1
ATOM 2654 C C . VAL A 1 339 ? -36.597 -43.270 18.250 1.00 30.38 339 VAL A C 1
ATOM 2656 O O . VAL A 1 339 ? -37.632 -42.673 18.539 1.00 30.38 339 VAL A O 1
ATOM 2659 N N . GLU A 1 340 ? -36.555 -44.300 17.410 1.00 29.84 340 GLU A N 1
ATOM 2660 C CA . GLU A 1 340 ? -37.730 -45.023 16.938 1.00 29.84 340 GLU A CA 1
ATOM 2661 C C . GLU A 1 340 ? -38.014 -46.219 17.866 1.00 29.84 340 GLU A C 1
ATOM 2663 O O . GLU A 1 340 ? -37.132 -46.788 18.510 1.00 29.84 340 GLU A O 1
ATOM 2668 N N . HIS A 1 341 ? -39.292 -46.553 17.992 1.00 29.73 341 HIS A N 1
ATOM 2669 C CA . HIS A 1 341 ? -39.864 -47.421 19.016 1.00 29.73 341 HIS A CA 1
ATOM 2670 C C . HIS A 1 341 ? -39.373 -48.886 18.925 1.00 29.73 341 HIS A C 1
ATOM 2672 O O . HIS A 1 341 ? -39.717 -49.575 17.968 1.00 29.73 341 HIS A O 1
ATOM 2678 N N . ARG A 1 342 ? -38.684 -49.387 19.969 1.00 29.88 342 ARG A N 1
ATOM 2679 C CA . ARG A 1 342 ? -38.887 -50.681 20.691 1.00 29.88 342 ARG A CA 1
ATOM 2680 C C . ARG A 1 342 ? -37.585 -51.181 21.350 1.00 29.88 342 ARG A C 1
ATOM 2682 O O . ARG A 1 342 ? -36.622 -51.485 20.663 1.00 29.88 342 ARG A O 1
ATOM 2689 N N . GLY A 1 343 ? -37.633 -51.416 22.667 1.00 30.56 343 GLY A N 1
ATOM 2690 C CA . GLY A 1 343 ? -36.682 -52.278 23.391 1.00 30.56 343 GLY A CA 1
ATOM 2691 C C . GLY A 1 343 ? -35.687 -51.540 24.293 1.00 30.56 343 GLY A C 1
ATOM 2692 O O . GLY A 1 343 ? -35.021 -50.606 23.876 1.00 30.56 343 GLY A O 1
ATOM 2693 N N . HIS A 1 344 ? -35.618 -51.961 25.556 1.00 31.50 344 HIS A N 1
ATOM 2694 C CA . HIS A 1 344 ? -34.875 -51.327 26.646 1.00 31.50 344 HIS A CA 1
ATOM 2695 C C . HIS A 1 344 ? -33.351 -51.593 26.639 1.00 31.50 344 HIS A C 1
ATOM 2697 O O . HIS A 1 344 ? -32.906 -52.649 26.197 1.00 31.50 344 HIS A O 1
ATOM 2703 N N . ILE A 1 345 ? -32.640 -50.696 27.350 1.00 31.73 345 ILE A N 1
ATOM 2704 C CA . ILE A 1 345 ? -31.354 -50.818 28.085 1.00 31.73 345 ILE A CA 1
ATOM 2705 C C . ILE A 1 345 ? -30.182 -50.018 27.477 1.00 31.73 345 ILE A C 1
ATOM 2707 O O . ILE A 1 345 ? -29.474 -50.490 26.594 1.00 31.73 345 ILE A O 1
ATOM 2711 N N . CYS A 1 346 ? -29.893 -48.851 28.070 1.00 25.88 346 CYS A N 1
ATOM 2712 C CA . CYS A 1 346 ? -28.544 -48.272 28.091 1.00 25.88 346 CYS A CA 1
ATOM 2713 C C . CYS A 1 346 ? -27.690 -49.042 29.116 1.00 25.88 346 CYS A C 1
ATOM 2715 O O . CYS A 1 346 ? -28.030 -49.077 30.300 1.00 25.88 346 CYS A O 1
ATOM 2717 N N . LYS A 1 347 ? -26.584 -49.651 28.676 1.00 30.70 347 LYS A N 1
ATOM 2718 C CA . LYS A 1 347 ? -25.446 -50.025 29.535 1.00 30.70 347 LYS A CA 1
ATOM 2719 C C . LYS A 1 347 ? -24.314 -49.023 29.284 1.00 30.70 347 LYS A C 1
ATOM 2721 O O . LYS A 1 347 ? -24.207 -48.530 28.167 1.00 30.70 347 LYS A O 1
ATOM 2726 N N . ILE A 1 348 ? -23.581 -48.728 30.361 1.00 39.00 348 ILE A N 1
ATOM 2727 C CA . ILE A 1 348 ? -22.596 -47.642 30.541 1.00 39.00 348 ILE A CA 1
ATOM 2728 C C . ILE A 1 348 ? -21.571 -47.588 29.413 1.00 39.00 348 ILE A C 1
ATOM 2730 O O . ILE A 1 348 ? -21.028 -48.670 29.090 1.00 39.00 348 ILE A O 1
#

Mean predicted aligned error: 15.06 Å

Secondary structure (DSSP, 8-state):
-B---S----TTSSPPPP--EEEEEEEESSEEEEEEEEE---S-TTEEEEEEEE-STTTTT-EEEEEE--TT--S-EEEEEBSSS-B----S-SSEEEE-B-BTTSTT-EEEE--STT-SHHHHHHTT-EEEEEEE-SS-EEEEEEEGGG--HHHHTT---GGGS-S-SEEE-SS--HHHH--SEEEEEEEEESIIIIIHHTTT-TTTTTT-SSHHHHHHH-GGGGTT-B-EEEEEEEE-PPP--------------HHHHHHHHHHHHHHTTT--------GGG-TTS--S--S--SS----------------PPP-----GGGGGSTTSSSS-----S-------

Solvent-accessible surface area (backbone atoms only — not comparable to full-atom values): 20434 Å² total; per-residue (Å²): 95,60,42,62,28,75,64,71,49,55,63,86,65,83,66,76,80,57,56,56,75,50,67,47,90,63,59,41,70,64,28,37,41,38,39,34,30,52,28,46,40,35,47,29,63,23,34,31,43,38,39,33,32,42,20,55,71,72,46,53,16,14,36,40,34,70,37,29,49,37,21,76,40,50,46,25,36,32,29,33,31,19,46,83,79,33,29,38,64,75,56,78,44,61,27,48,73,75,34,46,46,16,23,52,93,41,86,67,17,18,23,24,36,43,64,61,81,47,59,17,21,45,50,12,37,77,53,58,18,26,36,42,36,37,43,35,50,72,72,34,41,34,35,38,75,26,52,52,95,61,56,60,64,41,55,78,70,73,62,68,59,73,90,76,68,66,70,24,33,33,35,53,34,50,67,39,61,39,67,74,33,46,44,54,27,23,46,37,42,40,48,51,61,22,60,87,56,25,31,67,43,25,82,75,33,87,70,42,42,76,70,32,102,45,30,56,51,38,53,18,66,43,15,67,69,32,70,55,36,27,42,38,73,76,48,77,48,77,47,67,84,72,79,80,79,78,77,76,80,75,83,76,80,78,80,73,51,75,69,57,57,52,54,54,55,53,56,60,58,46,66,76,68,75,67,91,73,92,75,86,76,76,87,81,77,67,79,81,82,75,81,90,84,88,83,84,92,78,91,80,93,75,89,82,90,75,90,88,79,85,84,80,89,81,83,84,86,80,91,75,85,89,70,92,78,66,81,76,70,78,84,74,81,85,66,98,70,90,83,77,96,80,86,91,81,90,77,134

Nearest PDB structures (foldseek):
  3wdy-assembly2_B  TM=9.639E-01  e=6.835E-31  Paecilomyces sp. 'thermophila'
  3wdu-assembly2_B  TM=9.580E-01  e=4.565E-30  Paecilomyces sp. 'thermophila'
  3wdy-assembly3_C  TM=9.621E-01  e=1.116E-29  Paecilomyces sp. 'thermophila'
  5jvv-assembly2_A  TM=9.390E-01  e=8.922E-30  Paecilomyces sp. 'thermophila'
  2wne-assembly1_A  TM=9.451E-01  e=3.102E-26  Phanerodontia chrysosporium

pLDDT: mean 77.75, std 29.35, range [23.94, 98.94]

Sequence (348 aa):
MGVDYTTVLNPNGGLGRDSVRITSNKAWIHGLVILDLAHMPSTDCGSWPAFWMMGPNWPAGGEIDIIEGVNSNTVNQISLHTNDNCTIAGTSELGTMINPICQESQSTGCAVLTNTPNSYGTPFNTNNGGVYAMEWTSSYIRVWYFPHNAIPSDISFGNPNPANWGLPQANMQGNCNIDQHFYQHQIVFDTTFCGDWAGNAWAYDSVCSLKAPNCQTYVAENPAAFADAYWMINYLKVYTSVAALQFQESYYIFIVSASFLKALITLVSLQQQGIQHFFFISPIFINSLVLVKHQYSDILQNILFYPSSIIVINQVFFHSTFDPNYQRLLACVQTKAVVEHRGHICKI

Foldseek 3Di:
DFWQLDAFFDLPPPDATGKDKDWDPFFDDFFKKKFFFLAAFAQFQFKWWFWWKDAPPPQQQKIWTQAIDAHRDQWGKTAIAFDPFFFFDQPQAQWAWDARAQYVVPVRGGITTFPDGLHDHPSCNVQSHFMWMWGDDQFWIFIATAGPVGHDVCVVVVNDDPVPVGGGNDTRGDRHRRVRRHDGIIIMTIMGGQPPPSFVCQCVPPVRVVQDVTRSNNSNRRSNSRPRNDTGTPDIDTGDDDDPPPPPPPPPPPPPDPVNVVVVVVVVVVVVVPDDDDDDDDPPPPPPPPPPPDDDPDDDPDDDDDPDDDDDDDDDDDDDDDDPPPVPPPPPPPDDDDDDDDDDDDDD

Radius of gyration: 32.57 Å; Cα contacts (8 Å, |Δi|>4): 645; chains: 1; bounding box: 94×72×77 Å